Protein AF-A0A952HMM7-F1 (afdb_monomer)

Sequence (244 aa):
MEKKKTDVRITQLNKEILKELSNIKPKAYNRAKRIFPYIEDWMTGKDYPTYDELAELSKIFKIPFGYFFLKELPKYNPPIPISNAIEHEDLIDTIKLAEEIQDWAKDFLTELGWKKTDFDFSKVKISKSSNLQSLIDEIEKNGIFVLILKGIEEYAGFVLYDDMAPVITINSANTIEEKINTLIDAVEYVADKKSGIIDRKINSITNNEEIYISRRFLQLIDSAVSMGIITYVDAMRIVRFDDY

Radius of gyration: 20.71 Å; Cα contacts (8 Å, |Δi|>4): 326; chains: 1; bounding box: 59×35×48 Å

pLDDT: mean 86.34, std 12.95, range [35.03, 97.88]

Solvent-accessible surface area (backbone atoms only — not comparable to full-atom values): 13984 Å² total; per-residue (Å²): 133,84,78,80,81,66,91,56,60,46,78,73,57,32,32,65,44,56,50,51,45,42,68,64,37,48,69,40,37,56,53,46,39,73,77,37,78,61,52,65,36,32,51,72,64,79,46,53,46,30,61,70,54,45,50,49,47,19,58,59,65,69,46,65,64,72,56,43,60,38,95,64,80,85,85,82,78,69,92,43,95,59,88,63,64,72,80,40,58,63,44,54,55,48,49,52,51,52,47,55,52,29,52,51,48,39,53,52,41,44,75,75,67,56,54,52,84,80,47,68,55,69,69,72,78,79,75,96,58,97,46,58,67,63,44,51,54,55,45,35,73,73,53,38,39,48,34,27,38,81,53,49,89,66,40,40,28,37,32,48,52,49,66,66,34,25,35,41,39,33,22,16,37,47,37,71,68,53,47,43,52,46,51,56,57,45,50,50,34,44,35,70,69,34,48,42,77,39,72,42,79,90,73,72,81,43,95,57,69,58,72,43,74,28,66,64,55,52,51,50,50,54,48,36,41,74,71,64,76,42,50,71,68,52,48,51,58,77,66,53,65,85,83,112

Structure (mmCIF, N/CA/C/O backbone):
data_AF-A0A952HMM7-F1
#
_entry.id   AF-A0A952HMM7-F1
#
loop_
_atom_site.group_PDB
_atom_site.id
_atom_site.type_symbol
_atom_site.label_atom_id
_atom_site.label_alt_id
_atom_site.label_comp_id
_atom_site.label_asym_id
_atom_site.label_entity_id
_atom_site.label_seq_id
_atom_site.pdbx_PDB_ins_code
_atom_site.Cartn_x
_atom_site.Cartn_y
_atom_site.Cartn_z
_atom_site.occupancy
_atom_site.B_iso_or_equiv
_atom_site.auth_seq_id
_atom_site.auth_comp_id
_atom_site.auth_asym_id
_atom_site.auth_atom_id
_atom_site.pdbx_PDB_model_num
ATOM 1 N N . MET A 1 1 ? -30.539 22.296 -1.078 1.00 35.03 1 MET A N 1
ATOM 2 C CA . MET A 1 1 ? -31.417 21.152 -0.752 1.00 35.03 1 MET A CA 1
ATOM 3 C C . MET A 1 1 ? -30.800 20.435 0.435 1.00 35.03 1 MET A C 1
ATOM 5 O O . MET A 1 1 ? -29.798 19.756 0.261 1.00 35.03 1 MET A O 1
ATOM 9 N N . GLU A 1 2 ? -31.319 20.660 1.640 1.00 35.03 2 GLU A N 1
ATOM 10 C CA . GLU A 1 2 ? -30.905 19.906 2.829 1.00 35.03 2 GLU A CA 1
ATOM 11 C C . GLU A 1 2 ? -31.358 18.450 2.672 1.00 35.03 2 GLU A C 1
ATOM 13 O O . GLU A 1 2 ? -32.541 18.178 2.456 1.00 35.03 2 GLU A O 1
ATOM 18 N N . LYS A 1 3 ? -30.415 17.504 2.725 1.00 41.75 3 LYS A N 1
ATOM 19 C CA . LYS A 1 3 ? -30.745 16.078 2.788 1.00 41.75 3 LYS A CA 1
ATOM 20 C C . LYS A 1 3 ? -31.466 15.830 4.116 1.00 41.75 3 LYS A C 1
ATOM 22 O O . LYS A 1 3 ? -30.887 16.059 5.174 1.00 41.75 3 LYS A O 1
ATOM 27 N N . LYS A 1 4 ? -32.722 15.374 4.069 1.00 44.41 4 LYS A N 1
ATOM 28 C CA . LYS A 1 4 ? -33.433 14.862 5.251 1.00 44.41 4 LYS A CA 1
ATOM 29 C C . LYS A 1 4 ? -32.613 13.710 5.839 1.00 44.41 4 LYS A C 1
ATOM 31 O O . LYS A 1 4 ? -32.535 12.658 5.212 1.00 44.41 4 LYS A O 1
ATOM 36 N N . LYS A 1 5 ? -32.025 13.914 7.021 1.00 51.22 5 LYS A N 1
ATOM 37 C CA . LYS A 1 5 ? -31.439 12.846 7.842 1.00 51.22 5 LYS A CA 1
ATOM 38 C C . LYS A 1 5 ? -32.536 11.814 8.115 1.00 51.22 5 LYS A C 1
ATOM 40 O O . LYS A 1 5 ? -33.560 12.143 8.712 1.00 51.22 5 LYS A O 1
ATOM 45 N N . THR A 1 6 ? -32.376 10.601 7.605 1.00 54.31 6 THR A N 1
ATOM 46 C CA . THR A 1 6 ? -33.309 9.493 7.834 1.00 54.31 6 THR A CA 1
ATOM 47 C C . THR A 1 6 ? -33.162 8.974 9.262 1.00 54.31 6 THR A C 1
ATOM 49 O O . THR A 1 6 ? -32.096 8.495 9.626 1.00 54.31 6 THR A O 1
ATOM 52 N N . ASP A 1 7 ? -34.245 9.008 10.040 1.00 71.00 7 ASP A N 1
ATOM 53 C CA . ASP A 1 7 ? -34.327 8.507 11.428 1.00 71.00 7 ASP A CA 1
ATOM 54 C C . ASP A 1 7 ? -34.473 6.966 11.510 1.00 71.00 7 ASP A C 1
ATOM 56 O O . ASP A 1 7 ? -34.937 6.401 12.497 1.00 71.00 7 ASP A O 1
ATOM 60 N N . VAL A 1 8 ? -34.130 6.253 10.430 1.00 87.56 8 VAL A N 1
ATOM 61 C CA . VAL A 1 8 ? -34.234 4.790 10.364 1.00 87.56 8 VAL A CA 1
ATOM 62 C C . VAL A 1 8 ? -33.007 4.172 11.020 1.00 87.56 8 VAL A C 1
ATOM 64 O O . VAL A 1 8 ? -31.873 4.420 10.608 1.00 87.56 8 VAL A O 1
ATOM 67 N N . ARG A 1 9 ? -33.259 3.341 12.029 1.00 91.69 9 ARG A N 1
ATOM 68 C CA . ARG A 1 9 ? -32.252 2.674 12.854 1.00 91.69 9 ARG A CA 1
ATOM 69 C C . ARG A 1 9 ? -31.882 1.309 12.265 1.00 91.69 9 ARG A C 1
ATOM 71 O O . ARG A 1 9 ? -32.762 0.529 11.904 1.00 91.69 9 ARG A O 1
ATOM 78 N N . ILE A 1 10 ? -30.587 1.012 12.174 1.00 93.00 10 ILE A N 1
ATOM 79 C CA . ILE A 1 10 ? -30.051 -0.227 11.595 1.00 93.00 10 ILE A CA 1
ATOM 80 C C . ILE A 1 10 ? -29.980 -1.312 12.671 1.00 93.00 10 ILE A C 1
ATOM 82 O O . ILE A 1 10 ? -28.950 -1.539 13.306 1.00 93.00 10 ILE A O 1
ATOM 86 N N . THR A 1 11 ? -31.091 -2.016 12.871 1.00 93.25 11 THR A N 1
ATOM 87 C CA . THR A 1 11 ? -31.202 -3.071 13.892 1.00 93.25 11 THR A CA 1
ATOM 88 C C . THR A 1 11 ? -30.446 -4.354 13.538 1.00 93.25 11 THR A C 1
ATOM 90 O O . THR A 1 11 ? -30.244 -5.203 14.398 1.00 93.25 11 THR A O 1
ATOM 93 N N . GLN A 1 12 ? -30.040 -4.523 12.274 1.00 93.50 12 GLN A N 1
ATOM 94 C CA . GLN A 1 12 ? -29.270 -5.680 11.791 1.00 93.50 12 GLN A CA 1
ATOM 95 C C . GLN A 1 12 ? -27.766 -5.569 12.081 1.00 93.50 12 GLN A C 1
ATOM 97 O O . GLN A 1 12 ? -27.018 -6.472 11.712 1.00 93.50 12 GLN A O 1
ATOM 102 N N . LEU A 1 13 ? -27.314 -4.478 12.708 1.00 94.12 13 LEU A N 1
ATOM 103 C CA . LEU A 1 13 ? -25.922 -4.306 13.110 1.00 94.12 13 LEU A CA 1
ATOM 104 C C . LEU A 1 13 ? -25.447 -5.513 13.934 1.00 94.12 13 LEU A C 1
ATOM 106 O O . LEU A 1 13 ? -26.018 -5.829 14.982 1.00 94.12 13 LEU A O 1
ATOM 110 N N . ASN A 1 14 ? -24.353 -6.144 13.510 1.00 95.19 14 ASN A N 1
ATOM 111 C CA . ASN A 1 14 ? -23.677 -7.126 14.338 1.00 95.19 14 ASN A CA 1
ATOM 112 C C . ASN A 1 14 ? -22.849 -6.407 15.413 1.00 95.19 14 ASN A C 1
ATOM 114 O O . ASN A 1 14 ? -21.727 -5.954 15.188 1.00 95.19 14 ASN A O 1
ATOM 118 N N . LYS A 1 15 ? -23.406 -6.336 16.622 1.00 94.62 15 LYS A N 1
ATOM 119 C CA . LYS A 1 15 ? -22.743 -5.748 17.793 1.00 94.62 15 LYS A CA 1
ATOM 120 C C . LYS A 1 15 ? -21.417 -6.419 18.163 1.00 94.62 15 LYS A C 1
ATOM 122 O O . LYS A 1 15 ? -20.564 -5.757 18.747 1.00 94.62 15 LYS A O 1
ATOM 127 N N . GLU A 1 16 ? -21.225 -7.698 17.832 1.00 94.88 16 GLU A N 1
ATOM 128 C CA . GLU A 1 16 ? -19.961 -8.390 18.104 1.00 94.88 16 GLU A CA 1
ATOM 129 C C . GLU A 1 16 ? -18.837 -7.858 17.209 1.00 94.88 16 GLU A C 1
ATOM 131 O O . GLU A 1 16 ? -17.737 -7.655 17.709 1.00 94.88 16 GLU A O 1
ATOM 136 N N . ILE A 1 17 ? -19.131 -7.488 15.955 1.00 94.75 17 ILE A N 1
ATOM 137 C CA . ILE A 1 17 ? -18.166 -6.800 15.079 1.00 94.75 17 ILE A CA 1
ATOM 138 C C . ILE A 1 17 ? -17.751 -5.460 15.690 1.00 94.75 17 ILE A C 1
ATOM 140 O O . ILE A 1 17 ? -16.567 -5.144 15.748 1.00 94.75 17 ILE A O 1
ATOM 144 N N . LEU A 1 18 ? -18.706 -4.672 16.194 1.00 93.38 18 LEU A N 1
ATOM 145 C CA . LEU A 1 18 ? -18.393 -3.377 16.807 1.00 93.38 18 LEU A CA 1
ATOM 146 C C . LEU A 1 18 ? -17.535 -3.529 18.080 1.00 93.38 18 LEU A C 1
ATOM 148 O O . LEU A 1 18 ? -16.622 -2.736 18.308 1.00 93.38 18 LEU A O 1
ATOM 152 N N . LYS A 1 19 ? -17.781 -4.573 18.883 1.00 93.88 19 LYS A N 1
ATOM 153 C CA . LYS A 1 19 ? -16.927 -4.940 20.027 1.00 93.88 19 LYS A CA 1
ATOM 154 C C . LYS A 1 19 ? -15.537 -5.374 19.592 1.00 93.88 19 LYS A C 1
ATOM 156 O O . LYS A 1 19 ? -14.555 -4.910 20.163 1.00 93.88 19 LYS A O 1
ATOM 161 N N . GLU A 1 20 ? -15.445 -6.224 18.581 1.00 92.25 20 GLU A N 1
ATOM 162 C CA . GLU A 1 20 ? -14.173 -6.680 18.033 1.00 92.25 20 GLU A CA 1
ATOM 163 C C . GLU A 1 20 ? -13.333 -5.494 17.529 1.00 92.25 20 GLU A C 1
ATOM 165 O O . GLU A 1 20 ? -12.181 -5.340 17.933 1.00 92.25 20 GLU A O 1
ATOM 170 N N . LEU A 1 21 ? -13.941 -4.577 16.768 1.00 91.06 21 LEU A N 1
ATOM 171 C CA . LEU A 1 21 ? -13.300 -3.345 16.299 1.00 91.06 21 LEU A CA 1
ATOM 172 C C . LEU A 1 21 ? -12.832 -2.446 17.445 1.00 91.06 21 LEU A C 1
ATOM 174 O O . LEU A 1 21 ? -11.775 -1.830 17.332 1.00 91.06 21 LEU A O 1
ATOM 178 N N . SER A 1 22 ? -13.572 -2.383 18.556 1.00 91.12 22 SER A N 1
ATOM 179 C CA . SER A 1 22 ? -13.143 -1.606 19.726 1.00 91.12 22 SER A CA 1
ATOM 180 C C . SER A 1 22 ? -11.858 -2.145 20.366 1.00 91.12 22 SER A C 1
ATOM 182 O O . SER A 1 22 ? -11.063 -1.363 20.885 1.00 91.12 22 SER A O 1
ATOM 184 N N . ASN A 1 23 ? -11.629 -3.460 20.268 1.00 87.69 23 ASN A N 1
ATOM 185 C CA . ASN A 1 23 ? -10.424 -4.116 20.772 1.00 87.69 23 ASN A CA 1
ATOM 186 C C . ASN A 1 23 ? -9.256 -4.013 19.782 1.00 87.69 23 ASN A C 1
ATOM 188 O O . ASN A 1 23 ? -8.136 -3.733 20.197 1.00 87.69 23 ASN A O 1
ATOM 192 N N . ILE A 1 24 ? -9.509 -4.239 18.487 1.00 82.88 24 ILE A N 1
ATOM 193 C CA . ILE A 1 24 ? -8.462 -4.252 17.451 1.00 82.88 24 ILE A CA 1
ATOM 194 C C . ILE A 1 24 ? -8.006 -2.828 17.102 1.00 82.88 24 ILE A C 1
ATOM 196 O O . ILE A 1 24 ? -6.823 -2.609 16.864 1.00 82.88 24 ILE A O 1
ATOM 200 N N . LYS A 1 25 ? -8.924 -1.851 17.084 1.00 86.62 25 LYS A N 1
ATOM 201 C CA . LYS A 1 25 ? -8.661 -0.455 16.692 1.00 86.62 25 LYS A CA 1
ATOM 202 C C . LYS A 1 25 ? -9.045 0.527 17.814 1.00 86.62 25 LYS A C 1
ATOM 204 O O . LYS A 1 25 ? -9.968 1.336 17.653 1.00 86.62 25 LYS A O 1
ATOM 209 N N . PRO A 1 26 ? -8.348 0.515 18.969 1.00 87.00 26 PRO A N 1
ATOM 210 C CA . PRO A 1 26 ? -8.732 1.315 20.135 1.00 87.00 26 PRO A CA 1
ATOM 211 C C . PRO A 1 26 ? -8.636 2.828 19.885 1.00 87.00 26 PRO A C 1
ATOM 213 O O . PRO A 1 26 ? -9.453 3.597 20.395 1.00 87.00 26 PRO A O 1
ATOM 216 N N . LYS A 1 27 ? -7.677 3.286 19.064 1.00 85.38 27 LYS A N 1
ATOM 217 C CA . LYS A 1 27 ? -7.561 4.704 18.675 1.00 85.38 27 LYS A CA 1
ATOM 218 C C . LYS A 1 27 ? -8.778 5.157 17.858 1.00 85.38 27 LYS A C 1
ATOM 220 O O . LYS A 1 27 ? -9.384 6.180 18.190 1.00 85.38 27 LYS A O 1
ATOM 225 N N . ALA A 1 28 ? -9.170 4.377 16.846 1.00 88.25 28 ALA A N 1
ATOM 226 C CA . ALA A 1 28 ? -10.360 4.640 16.037 1.00 88.25 28 ALA A CA 1
ATOM 227 C C . ALA A 1 28 ? -11.637 4.614 16.888 1.00 88.25 28 ALA A C 1
ATOM 229 O O . ALA A 1 28 ? -12.458 5.526 16.793 1.00 88.25 28 ALA A O 1
ATOM 230 N N . TYR A 1 29 ? -11.765 3.644 17.798 1.00 93.38 29 TYR A N 1
ATOM 231 C CA . TYR A 1 29 ? -12.894 3.571 18.724 1.00 93.38 29 TYR A CA 1
ATOM 232 C C . TYR A 1 29 ? -12.987 4.799 19.638 1.00 93.38 29 TYR A C 1
ATOM 234 O O . TYR A 1 29 ? -14.058 5.386 19.775 1.00 93.38 29 TYR A O 1
ATOM 242 N N . ASN A 1 30 ? -11.869 5.259 20.207 1.00 92.50 30 ASN A N 1
ATOM 243 C CA . ASN A 1 30 ? -11.850 6.468 21.034 1.00 92.50 30 ASN A CA 1
ATOM 244 C C . ASN A 1 30 ? -12.271 7.720 20.246 1.00 92.50 30 ASN A C 1
ATOM 246 O O . ASN A 1 30 ? -12.976 8.587 20.773 1.00 92.50 30 ASN A O 1
ATOM 250 N N . ARG A 1 31 ? -11.882 7.815 18.967 1.00 92.38 31 ARG A N 1
ATOM 251 C CA . ARG A 1 31 ? -12.364 8.865 18.058 1.00 92.38 31 ARG A CA 1
ATOM 252 C C . ARG A 1 31 ? -13.864 8.724 17.792 1.00 92.38 31 ARG A C 1
ATOM 254 O O . ARG A 1 31 ? -14.579 9.717 17.903 1.00 92.38 31 ARG A O 1
ATOM 261 N N . ALA A 1 32 ? -14.341 7.516 17.493 1.00 94.88 32 ALA A N 1
ATOM 262 C CA . ALA A 1 32 ? -15.752 7.235 17.251 1.00 94.88 32 ALA A CA 1
ATOM 263 C C . ALA A 1 32 ? -16.615 7.589 18.465 1.00 94.88 32 ALA A C 1
ATOM 265 O O . ALA A 1 32 ? -17.610 8.283 18.310 1.00 94.88 32 ALA A O 1
ATOM 266 N N . LYS A 1 33 ? -16.192 7.224 19.680 1.00 95.62 33 LYS A N 1
ATOM 267 C CA . LYS A 1 33 ? -16.894 7.532 20.936 1.00 95.62 33 LYS A CA 1
ATOM 268 C C . LYS A 1 33 ? -17.051 9.032 21.190 1.00 95.62 33 LYS A C 1
ATOM 270 O O . LYS A 1 33 ? -18.066 9.467 21.722 1.00 95.62 33 LYS A O 1
ATOM 275 N N . ARG A 1 34 ? -16.064 9.843 20.795 1.00 95.25 34 ARG A N 1
ATOM 276 C CA . ARG A 1 34 ? -16.165 11.311 20.873 1.00 95.25 34 ARG A CA 1
ATOM 277 C C . ARG A 1 34 ? -17.208 11.886 19.914 1.00 95.25 34 ARG A C 1
ATOM 279 O O . ARG A 1 34 ? -17.796 12.914 20.228 1.00 95.25 34 ARG A O 1
ATOM 286 N N . ILE A 1 35 ? -17.384 11.268 18.747 1.00 94.56 35 ILE A N 1
ATOM 287 C CA . ILE A 1 35 ? -18.333 11.709 17.712 1.00 94.56 35 ILE A CA 1
ATOM 288 C C . ILE A 1 35 ? -19.739 11.159 18.004 1.00 94.56 35 ILE A C 1
ATOM 290 O O . ILE A 1 35 ? -20.724 11.877 17.852 1.00 94.56 35 ILE A O 1
ATOM 294 N N . PHE A 1 36 ? -19.817 9.916 18.480 1.00 95.25 36 PHE A N 1
ATOM 295 C CA . PHE A 1 36 ? -21.030 9.168 18.801 1.00 95.25 36 PHE A CA 1
ATOM 296 C C . PHE A 1 36 ? -20.996 8.716 20.270 1.00 95.25 36 PHE A C 1
ATOM 298 O O . PHE A 1 36 ? -20.601 7.583 20.562 1.00 95.25 36 PHE A O 1
ATOM 305 N N . PRO A 1 37 ? -21.413 9.569 21.224 1.00 92.75 37 PRO A N 1
ATOM 306 C CA . PRO A 1 37 ? -21.379 9.233 22.650 1.00 92.75 37 PRO A CA 1
ATOM 307 C C . PRO A 1 37 ? -22.195 7.983 23.025 1.00 92.75 37 PRO A C 1
ATOM 309 O O . PRO A 1 37 ? -21.879 7.320 24.007 1.00 92.75 37 PRO A O 1
ATOM 312 N N . TYR A 1 38 ? -23.207 7.639 22.223 1.00 92.06 38 TYR A N 1
ATOM 313 C CA . TYR A 1 38 ? -24.085 6.469 22.372 1.00 92.06 38 TYR A CA 1
ATOM 314 C C . TYR A 1 38 ? -23.545 5.181 21.721 1.00 92.06 38 TYR A C 1
ATOM 316 O O . TYR A 1 38 ? -24.246 4.173 21.678 1.00 92.06 38 TYR A O 1
ATOM 324 N N . ILE A 1 39 ? -22.297 5.159 21.235 1.00 93.88 39 ILE A N 1
ATOM 325 C CA . ILE A 1 39 ? -21.698 3.956 20.624 1.00 93.88 39 ILE A CA 1
ATOM 326 C C . ILE A 1 39 ? -21.725 2.731 21.559 1.00 93.88 39 ILE A C 1
ATOM 328 O O . ILE A 1 39 ? -21.873 1.602 21.098 1.00 93.88 39 ILE A O 1
ATOM 332 N N . GLU A 1 40 ? -21.656 2.941 22.877 1.00 94.50 40 GLU A N 1
ATOM 333 C CA . GLU A 1 40 ? -21.759 1.866 23.875 1.00 94.50 40 GLU A CA 1
ATOM 334 C C . GLU A 1 40 ? -23.164 1.238 23.919 1.00 94.50 40 GLU A C 1
ATOM 336 O O . GLU A 1 40 ? -23.313 0.023 24.095 1.00 94.50 40 GLU A O 1
ATOM 341 N N . ASP A 1 41 ? -24.209 2.037 23.696 1.00 95.44 41 ASP A N 1
ATOM 342 C CA . ASP A 1 41 ? -25.583 1.539 23.615 1.00 95.44 41 ASP A CA 1
ATOM 343 C C . ASP A 1 41 ? -25.779 0.673 22.364 1.00 95.44 41 ASP A C 1
ATOM 345 O O . ASP A 1 41 ? -26.469 -0.348 22.427 1.00 95.44 41 ASP A O 1
ATOM 349 N N . TRP A 1 42 ? -25.081 0.985 21.266 1.00 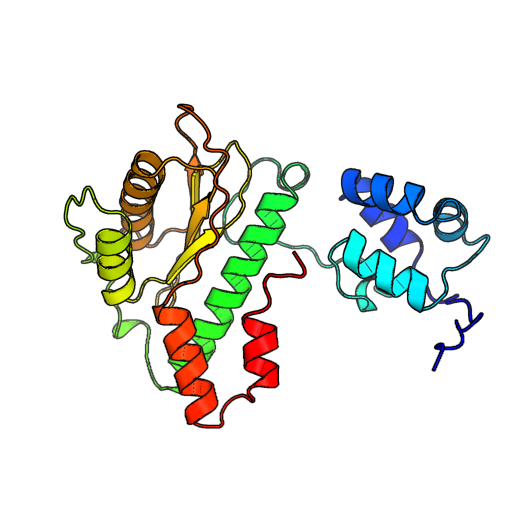95.38 42 TRP A N 1
ATOM 350 C CA . TRP A 1 42 ? -25.056 0.152 20.057 1.00 95.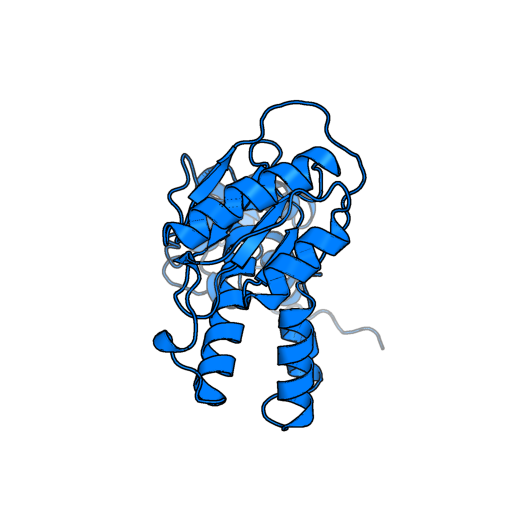38 42 TRP A CA 1
ATOM 351 C C . TRP A 1 42 ? -24.371 -1.197 20.291 1.00 95.38 42 TRP A C 1
ATOM 353 O O . TRP A 1 42 ? -24.860 -2.237 19.851 1.00 95.38 42 TRP A O 1
ATOM 363 N N . MET A 1 43 ? -23.271 -1.212 21.048 1.00 92.88 43 MET A N 1
ATOM 364 C CA . MET A 1 43 ? -22.544 -2.444 21.393 1.00 92.88 43 MET A CA 1
ATOM 365 C C . MET A 1 43 ? -23.346 -3.367 22.319 1.00 92.88 43 MET A C 1
ATOM 367 O O . MET A 1 43 ? -23.164 -4.588 22.307 1.00 92.88 43 MET A O 1
ATOM 371 N N . THR A 1 44 ? -24.230 -2.799 23.141 1.00 93.56 44 THR A N 1
ATOM 372 C CA . THR A 1 44 ? -25.110 -3.569 24.033 1.00 93.56 44 THR A CA 1
ATOM 373 C C . THR A 1 44 ? -26.442 -3.942 23.378 1.00 93.56 44 THR A C 1
ATOM 375 O O . THR A 1 44 ? -27.084 -4.897 23.820 1.00 93.56 44 THR A O 1
ATOM 378 N N . GLY A 1 45 ? -26.815 -3.269 22.283 1.00 92.12 45 GLY A N 1
ATOM 379 C CA . GLY A 1 45 ? -28.089 -3.439 21.578 1.00 92.12 45 GLY A CA 1
ATOM 380 C C . GLY A 1 45 ? -29.255 -2.682 22.222 1.00 92.12 45 GLY A C 1
ATOM 381 O O . GLY A 1 45 ? -30.409 -3.044 21.993 1.00 92.12 45 GLY A O 1
ATOM 382 N N . LYS A 1 46 ? -28.964 -1.674 23.057 1.00 93.25 46 LYS A N 1
ATOM 383 C CA . LYS A 1 46 ? -29.963 -0.779 23.669 1.00 93.25 46 LYS A CA 1
ATOM 384 C C . LYS A 1 46 ? -30.479 0.275 22.690 1.00 93.25 46 LYS A C 1
ATOM 386 O O . LYS A 1 46 ? -31.631 0.679 22.795 1.00 93.25 46 LYS A O 1
ATOM 391 N N . ASP A 1 47 ? -29.632 0.691 21.756 1.00 93.81 47 ASP A N 1
ATOM 392 C CA . ASP A 1 47 ? -29.963 1.561 20.628 1.00 93.81 47 ASP A CA 1
ATOM 393 C C . ASP A 1 47 ? -29.211 1.060 19.384 1.00 93.81 47 ASP A C 1
ATOM 395 O O . ASP A 1 47 ? -28.393 0.143 19.472 1.00 93.81 47 ASP A O 1
ATOM 399 N N . TYR A 1 48 ? -29.469 1.660 18.225 1.00 94.00 48 TYR A N 1
ATOM 400 C CA . TYR A 1 48 ? -28.820 1.318 16.964 1.00 94.00 48 TYR A CA 1
ATOM 401 C C . TYR A 1 48 ? -28.442 2.582 16.184 1.00 94.00 48 TYR A C 1
ATOM 403 O O . TYR A 1 48 ? -29.133 3.597 16.288 1.00 94.00 48 TYR A O 1
ATOM 411 N N . PRO A 1 49 ? -27.374 2.553 15.376 1.00 95.25 49 PRO A N 1
ATOM 412 C CA . PRO A 1 49 ? -27.020 3.687 14.537 1.00 95.25 49 PRO A CA 1
ATOM 413 C C . PRO A 1 49 ? -28.023 3.859 13.395 1.00 95.25 49 PRO A C 1
ATOM 415 O O . PRO A 1 49 ? -28.649 2.905 12.926 1.00 95.25 49 PRO A O 1
ATOM 418 N N . THR A 1 50 ? -28.144 5.083 12.904 1.00 95.19 50 THR A N 1
ATOM 419 C CA . THR A 1 50 ? -28.710 5.378 11.585 1.00 95.19 50 THR A CA 1
ATOM 420 C C . THR A 1 50 ? -27.727 4.996 10.475 1.00 95.19 50 THR A C 1
ATOM 422 O O . THR A 1 50 ? -26.550 4.728 10.722 1.00 95.19 50 THR A O 1
ATOM 425 N N . TYR A 1 51 ? -28.193 4.997 9.224 1.00 93.88 51 TYR A N 1
ATOM 426 C CA . TYR A 1 51 ? -27.323 4.754 8.069 1.00 93.88 51 TYR A CA 1
ATOM 427 C C . TYR A 1 51 ? -26.153 5.737 7.991 1.00 93.88 51 TYR A C 1
ATOM 429 O O . TYR A 1 51 ? -25.017 5.306 7.825 1.00 93.88 51 TYR A O 1
ATOM 437 N N . ASP A 1 52 ? -26.416 7.036 8.152 1.00 92.50 52 ASP A N 1
ATOM 438 C CA . ASP A 1 52 ? -25.378 8.067 8.056 1.00 92.50 52 ASP A CA 1
ATOM 439 C C . ASP A 1 52 ? -24.332 7.919 9.171 1.00 92.50 52 ASP A C 1
ATOM 441 O O . ASP A 1 52 ? -23.140 8.093 8.934 1.00 92.50 52 ASP A O 1
ATOM 445 N N . GLU A 1 53 ? -24.762 7.551 10.379 1.00 95.19 53 GLU A N 1
ATOM 446 C CA . GLU A 1 53 ? -23.859 7.302 11.507 1.00 95.19 53 GLU A CA 1
ATOM 447 C C . GLU A 1 53 ? -23.016 6.047 11.296 1.00 95.19 53 GLU A C 1
ATOM 449 O O . GLU A 1 53 ? -21.814 6.067 11.551 1.00 95.19 53 GLU A O 1
ATOM 454 N N . LEU A 1 54 ? -23.621 4.967 10.794 1.00 94.56 54 LEU A N 1
ATOM 455 C CA . LEU A 1 54 ? -22.899 3.732 10.505 1.00 94.56 54 LEU A CA 1
ATOM 456 C C . LEU A 1 54 ? -21.944 3.892 9.305 1.00 94.56 54 LEU A C 1
ATOM 458 O O . LEU A 1 54 ? -20.857 3.319 9.303 1.00 94.56 54 LEU A O 1
ATOM 462 N N . ALA A 1 55 ? -22.305 4.709 8.312 1.00 91.81 55 ALA A N 1
ATOM 463 C CA . ALA A 1 55 ? -21.431 5.082 7.198 1.00 91.81 55 ALA A CA 1
ATOM 464 C C . ALA A 1 55 ? -20.261 5.967 7.649 1.00 91.81 55 ALA A C 1
ATOM 466 O O . ALA A 1 55 ? -19.149 5.840 7.147 1.00 91.81 55 ALA A O 1
ATOM 467 N N . GLU A 1 56 ? -20.473 6.851 8.618 1.00 93.25 56 GLU A N 1
ATOM 468 C CA . GLU A 1 56 ? -19.380 7.636 9.185 1.00 93.25 56 GLU A CA 1
ATOM 469 C C . GLU A 1 56 ? -18.480 6.777 10.088 1.00 93.25 56 GLU A C 1
ATOM 471 O O . GLU A 1 56 ? -17.256 6.886 10.031 1.00 93.25 56 GLU A O 1
ATOM 476 N N . LEU A 1 57 ? -19.059 5.840 10.848 1.00 94.56 57 LEU A N 1
ATOM 477 C CA . LEU A 1 57 ? -18.312 4.805 11.565 1.00 94.56 57 LEU A CA 1
ATOM 478 C C . LEU A 1 57 ? -17.423 3.982 10.628 1.00 94.56 57 LEU A C 1
ATOM 480 O O . LEU A 1 57 ? -16.279 3.705 10.985 1.00 94.56 57 LEU A O 1
ATOM 484 N N . SER A 1 58 ? -17.918 3.601 9.445 1.00 92.25 58 SER A N 1
ATOM 485 C CA . SER A 1 58 ? -17.141 2.801 8.492 1.00 92.25 58 SER A CA 1
ATOM 486 C C . SER A 1 58 ? -15.882 3.536 8.031 1.00 92.25 58 SER A C 1
ATOM 488 O O . SER A 1 58 ? -14.822 2.924 7.942 1.00 92.25 58 SER A O 1
ATOM 490 N N . LYS A 1 59 ? -15.964 4.860 7.837 1.00 89.19 59 LYS A N 1
ATOM 491 C CA . LYS A 1 59 ? -14.795 5.706 7.552 1.00 89.19 59 LYS A CA 1
ATOM 492 C C . LYS A 1 59 ? -13.853 5.810 8.747 1.00 89.19 59 LYS A C 1
ATOM 494 O O . LYS A 1 59 ? -12.650 5.672 8.585 1.00 89.19 59 LYS A O 1
ATOM 499 N N . ILE A 1 60 ? -14.383 6.019 9.956 1.00 90.44 60 ILE A N 1
ATOM 500 C CA . ILE A 1 60 ? -13.556 6.138 11.170 1.00 90.44 60 ILE A CA 1
ATOM 501 C C . ILE A 1 60 ? -12.755 4.856 11.423 1.00 90.44 60 ILE A C 1
ATOM 503 O O . ILE A 1 60 ? -11.578 4.935 11.763 1.00 90.44 60 ILE A O 1
ATOM 507 N N . PHE A 1 61 ? -13.385 3.691 11.258 1.00 88.75 61 PHE A N 1
ATOM 508 C CA . PHE A 1 61 ? -12.731 2.390 11.402 1.00 88.75 61 PHE A CA 1
ATOM 509 C C . PHE A 1 61 ? -11.960 1.947 10.153 1.00 88.75 61 PHE A C 1
ATOM 511 O O . PHE A 1 61 ? -11.249 0.941 10.221 1.00 88.75 61 PHE A O 1
ATOM 518 N N . LYS A 1 62 ? -12.086 2.678 9.037 1.00 85.12 62 LYS A N 1
ATOM 519 C CA . LYS A 1 62 ? -11.526 2.342 7.721 1.00 85.12 62 LYS A CA 1
ATOM 520 C C . LYS A 1 62 ? -11.845 0.904 7.301 1.00 85.12 62 LYS A C 1
ATOM 522 O O . LYS A 1 62 ? -10.961 0.100 7.009 1.00 85.12 62 LYS A O 1
ATOM 527 N N . ILE A 1 63 ? -13.128 0.553 7.338 1.00 85.44 63 ILE A N 1
ATOM 528 C CA . ILE A 1 63 ? -13.634 -0.739 6.862 1.00 85.44 63 ILE A CA 1
ATOM 529 C C . ILE A 1 63 ? -14.830 -0.529 5.930 1.00 85.44 63 ILE A C 1
ATOM 531 O O . ILE A 1 63 ? -15.557 0.457 6.081 1.00 85.44 63 ILE A O 1
ATOM 535 N N . PRO A 1 64 ? -15.105 -1.462 5.002 1.00 86.25 64 PRO A N 1
ATOM 536 C CA . PRO A 1 64 ? -16.319 -1.406 4.203 1.00 86.25 64 PRO A CA 1
ATOM 537 C C . PRO A 1 64 ? -17.567 -1.413 5.088 1.00 86.25 64 PRO A C 1
ATOM 539 O O . PRO A 1 64 ? -17.669 -2.200 6.027 1.00 86.25 64 PRO A O 1
ATOM 542 N N . PHE A 1 65 ? -18.562 -0.593 4.745 1.00 90.50 65 PHE A N 1
ATOM 543 C CA . PHE A 1 65 ? -19.839 -0.521 5.469 1.00 90.50 65 PHE A CA 1
ATOM 544 C C . PHE A 1 65 ? -20.477 -1.903 5.697 1.00 90.50 65 PHE A C 1
ATOM 546 O O . PHE A 1 65 ? -20.989 -2.194 6.776 1.00 90.50 65 PHE A O 1
ATOM 553 N N . GLY A 1 66 ? -20.395 -2.785 4.695 1.00 91.31 66 GLY A N 1
ATOM 554 C CA . GLY A 1 66 ? -20.932 -4.145 4.765 1.00 91.31 66 GLY A CA 1
ATOM 555 C C . GLY A 1 66 ? -20.337 -5.009 5.886 1.00 91.31 66 GLY A C 1
ATOM 556 O O . GLY A 1 66 ? -20.977 -5.969 6.311 1.00 91.31 66 GLY A O 1
ATOM 557 N N . TYR A 1 67 ? -19.152 -4.671 6.407 1.00 93.19 67 TYR A N 1
ATOM 558 C CA . TYR A 1 67 ? -18.468 -5.483 7.419 1.00 93.19 67 TYR A CA 1
ATOM 559 C C . TYR A 1 67 ? -19.206 -5.493 8.757 1.00 93.19 67 TYR A C 1
ATOM 561 O O . TYR A 1 67 ? -19.165 -6.494 9.466 1.00 93.19 67 TYR A O 1
ATOM 569 N N . PHE A 1 68 ? -19.970 -4.442 9.063 1.00 95.44 68 PHE A N 1
ATOM 570 C CA . PHE A 1 68 ? -20.806 -4.369 10.264 1.00 95.44 68 PHE A CA 1
ATOM 571 C C . PHE A 1 68 ? -21.930 -5.414 10.318 1.00 95.44 68 PHE A C 1
ATOM 573 O O . PHE A 1 68 ? -22.551 -5.586 11.365 1.00 95.44 68 PHE A O 1
ATOM 580 N N . PHE A 1 69 ? -22.194 -6.117 9.216 1.00 95.69 69 PHE A N 1
ATOM 581 C CA . PHE A 1 69 ? -23.230 -7.148 9.116 1.00 95.69 69 PHE A CA 1
ATOM 582 C C . PHE A 1 69 ? -22.652 -8.561 8.985 1.00 95.69 69 PHE A C 1
ATOM 584 O O . PHE A 1 69 ? -23.409 -9.531 8.939 1.00 95.69 69 PHE A O 1
ATOM 591 N N . LEU A 1 70 ? -21.324 -8.695 8.906 1.00 93.31 70 LEU A N 1
ATOM 592 C CA . LEU A 1 70 ? -20.670 -9.995 8.806 1.00 93.31 70 LEU A CA 1
ATOM 593 C C . LEU A 1 70 ? -20.769 -10.756 10.121 1.00 93.31 70 LEU A C 1
ATOM 595 O O . LEU A 1 70 ? -20.903 -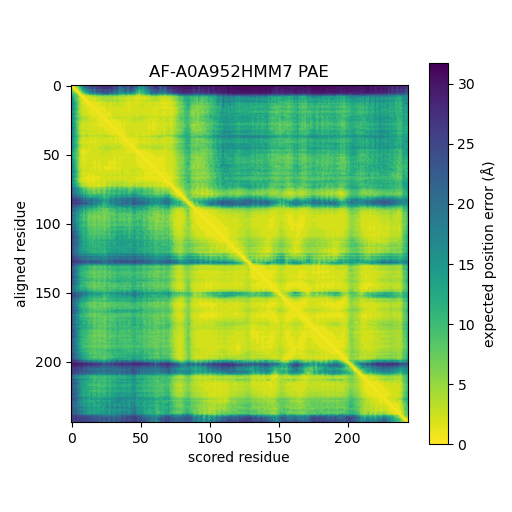10.165 11.188 1.00 93.31 70 LEU A O 1
ATOM 599 N N . LYS A 1 71 ? -20.670 -12.084 10.042 1.00 93.19 71 LYS A N 1
ATOM 600 C CA . LYS A 1 71 ? -20.617 -12.948 11.226 1.00 93.19 71 LYS A CA 1
ATOM 601 C C . LYS A 1 71 ? -19.333 -12.723 12.036 1.00 93.19 71 LYS A C 1
ATOM 603 O O . LYS A 1 71 ? -19.392 -12.717 13.259 1.00 93.19 71 LYS A O 1
ATOM 608 N N . GLU A 1 72 ? -18.216 -12.548 11.341 1.00 91.19 72 GLU A N 1
ATOM 609 C CA . GLU A 1 72 ? -16.878 -12.286 11.877 1.00 91.19 72 GLU A CA 1
ATOM 610 C C . GLU A 1 72 ? -16.113 -11.394 10.888 1.00 91.19 72 GLU A C 1
ATOM 612 O O . GLU A 1 72 ? -16.420 -11.403 9.689 1.00 91.19 72 GLU A O 1
ATOM 617 N N . LEU A 1 73 ? -15.147 -10.608 11.373 1.00 87.12 73 LEU A N 1
ATOM 618 C CA . LEU A 1 73 ? -14.285 -9.821 10.492 1.00 87.12 73 LEU A CA 1
ATOM 619 C C . LEU A 1 73 ? -13.372 -10.747 9.669 1.00 87.12 73 LEU A C 1
ATOM 621 O O . LEU A 1 73 ? -12.886 -11.759 10.184 1.00 87.12 73 LEU A O 1
ATOM 625 N N . PRO A 1 74 ? -13.092 -10.415 8.397 1.00 84.31 74 PRO A N 1
ATOM 626 C CA . PRO A 1 74 ? -12.135 -11.179 7.614 1.00 84.31 74 PRO A CA 1
ATOM 627 C C . PRO A 1 74 ? -10.742 -11.065 8.236 1.00 84.31 74 PRO A C 1
ATOM 629 O O . PRO A 1 74 ? -10.272 -9.975 8.570 1.00 84.31 74 PRO A O 1
ATOM 632 N N . LYS A 1 75 ? -10.063 -12.206 8.366 1.00 78.75 75 LYS A N 1
ATOM 633 C CA . LYS A 1 75 ? -8.682 -12.257 8.847 1.00 78.75 75 LYS A CA 1
ATOM 634 C C . LYS A 1 75 ? -7.751 -11.807 7.730 1.00 78.75 75 LYS A C 1
ATOM 636 O O . LYS A 1 75 ? -7.672 -12.459 6.693 1.00 78.75 75 LYS A O 1
ATOM 641 N N . TYR A 1 76 ? -7.050 -10.704 7.954 1.00 79.69 76 TYR A N 1
ATOM 642 C CA . TYR A 1 76 ? -6.007 -10.229 7.054 1.00 79.69 76 TYR A CA 1
ATOM 643 C C . TYR A 1 76 ? -4.672 -10.878 7.424 1.00 79.69 76 TYR A C 1
ATOM 645 O O . TYR A 1 76 ? -4.261 -10.827 8.584 1.00 79.69 76 TYR A O 1
ATOM 653 N N . ASN A 1 77 ? -4.019 -11.500 6.444 1.00 80.12 77 ASN A N 1
ATOM 654 C CA . ASN A 1 77 ? -2.695 -12.081 6.601 1.00 80.12 77 ASN A CA 1
ATOM 655 C C . ASN A 1 77 ? -1.722 -11.316 5.696 1.00 80.12 77 ASN A C 1
ATOM 657 O O . ASN A 1 77 ? -1.734 -11.570 4.492 1.00 80.12 77 ASN A O 1
ATOM 661 N N . PRO A 1 78 ? -0.932 -10.377 6.243 1.00 81.62 78 PRO A N 1
ATOM 662 C CA . PRO A 1 78 ? -0.103 -9.510 5.427 1.00 81.62 78 PRO A CA 1
ATOM 663 C C . PRO A 1 78 ? 0.934 -10.314 4.626 1.00 81.62 78 PRO A C 1
ATOM 665 O O . PRO A 1 78 ? 1.451 -11.324 5.117 1.00 81.62 78 PRO A O 1
ATOM 668 N N . PRO A 1 79 ? 1.291 -9.847 3.419 1.00 85.00 79 PRO A N 1
ATOM 669 C CA . PRO A 1 79 ? 2.279 -10.490 2.549 1.00 85.00 79 PRO A CA 1
ATOM 670 C C . PRO A 1 79 ? 3.710 -10.362 3.090 1.00 85.00 79 PRO A C 1
ATOM 672 O O . PRO A 1 79 ? 4.630 -11.012 2.593 1.00 85.00 79 PRO A O 1
ATOM 675 N N . ILE A 1 80 ? 3.903 -9.533 4.119 1.00 85.75 80 ILE A N 1
ATOM 676 C CA . ILE A 1 80 ? 5.164 -9.331 4.824 1.00 85.75 80 ILE A CA 1
ATOM 677 C C . ILE A 1 80 ? 4.962 -9.720 6.293 1.00 85.75 80 ILE A C 1
ATOM 679 O O . ILE A 1 80 ? 3.952 -9.329 6.885 1.00 85.75 80 ILE A O 1
ATOM 683 N N . PRO A 1 81 ? 5.898 -10.457 6.918 1.00 77.06 81 PRO A N 1
ATOM 684 C CA . PRO A 1 81 ? 5.842 -10.706 8.351 1.00 77.06 81 PRO A CA 1
ATOM 685 C C . PRO A 1 81 ? 6.002 -9.392 9.128 1.00 77.06 81 PRO A C 1
ATOM 687 O O . PRO A 1 81 ? 7.034 -8.731 9.037 1.00 77.06 81 PRO A O 1
ATOM 690 N N . ILE A 1 82 ? 4.985 -9.034 9.913 1.00 72.38 82 ILE A N 1
ATOM 691 C CA . ILE A 1 82 ? 4.990 -7.858 10.792 1.00 72.38 82 ILE A CA 1
ATOM 692 C C . ILE A 1 82 ? 4.988 -8.356 12.234 1.00 72.38 82 ILE A C 1
ATOM 694 O O . ILE A 1 82 ? 4.039 -9.014 12.675 1.00 72.38 82 ILE A O 1
ATOM 698 N N . SER A 1 83 ? 6.042 -8.034 12.979 1.00 62.78 83 SER A N 1
ATOM 699 C CA . SER A 1 83 ? 6.045 -8.199 14.432 1.00 62.78 83 SER A CA 1
ATOM 700 C C . SER A 1 83 ? 4.976 -7.269 15.016 1.00 62.78 83 SER A C 1
ATOM 702 O O . SER A 1 83 ? 4.990 -6.079 14.738 1.00 62.78 83 SER A O 1
ATOM 704 N N . ASN A 1 84 ? 4.022 -7.805 15.783 1.00 60.22 84 ASN A N 1
ATOM 705 C CA . ASN A 1 84 ? 2.929 -7.045 16.412 1.00 60.22 84 ASN A CA 1
ATOM 706 C C . ASN A 1 84 ? 2.005 -6.269 15.442 1.00 60.22 84 ASN A C 1
ATOM 708 O O . ASN A 1 84 ? 1.711 -5.096 15.654 1.00 60.22 84 ASN A O 1
ATOM 712 N N . ALA A 1 85 ? 1.439 -6.936 14.428 1.00 54.47 85 ALA A N 1
ATOM 713 C CA . ALA A 1 85 ? 0.482 -6.340 13.473 1.00 54.47 85 ALA A CA 1
ATOM 714 C C . ALA A 1 85 ? -0.713 -5.569 14.097 1.00 54.47 85 ALA A C 1
ATOM 716 O O . ALA A 1 85 ? -1.314 -4.732 13.429 1.00 54.47 85 ALA A O 1
ATOM 717 N N . ILE A 1 86 ? -1.061 -5.835 15.364 1.00 50.66 86 ILE A N 1
ATOM 718 C CA . ILE A 1 86 ? -2.129 -5.140 16.107 1.00 50.66 86 ILE A CA 1
ATOM 719 C C . ILE A 1 86 ? -1.712 -3.709 16.511 1.00 50.66 86 ILE A C 1
ATOM 721 O O . ILE A 1 86 ? -2.564 -2.833 16.622 1.00 50.66 86 ILE A O 1
ATOM 725 N N . GLU A 1 87 ? -0.419 -3.443 16.718 1.00 60.94 87 GLU A N 1
ATOM 726 C CA . GLU A 1 87 ? 0.074 -2.148 17.220 1.00 60.94 87 GLU A CA 1
ATOM 727 C C . GLU A 1 87 ? 0.275 -1.105 16.105 1.00 60.94 87 GLU A C 1
ATOM 729 O O . GLU A 1 87 ? 0.272 0.100 16.374 1.00 60.94 87 GLU A O 1
ATOM 734 N N . HIS A 1 88 ? 0.365 -1.544 14.846 1.00 69.12 88 HIS A N 1
ATOM 735 C CA . HIS A 1 88 ? 0.751 -0.707 13.707 1.00 69.12 88 HIS A CA 1
ATOM 736 C C . HIS A 1 88 ? -0.369 -0.574 12.659 1.00 69.12 88 HIS A C 1
ATOM 738 O O . HIS A 1 88 ? -0.179 -0.886 11.486 1.00 69.12 88 HIS A O 1
ATOM 744 N N . GLU A 1 89 ? -1.544 -0.090 13.079 1.00 72.25 89 GLU A N 1
ATOM 745 C CA . GLU A 1 89 ? -2.715 0.127 12.204 1.00 72.25 89 GLU A CA 1
ATOM 746 C C . GLU A 1 89 ? -2.371 0.932 10.934 1.00 72.25 89 GLU A C 1
ATOM 748 O O . GLU A 1 89 ? -2.710 0.508 9.831 1.00 72.25 89 GLU A O 1
ATOM 753 N N . ASP A 1 90 ? -1.618 2.028 11.075 1.00 76.94 90 ASP A N 1
ATOM 754 C CA . ASP A 1 90 ? -1.223 2.886 9.947 1.00 76.94 90 ASP A CA 1
ATOM 755 C C . ASP A 1 90 ? -0.313 2.151 8.939 1.00 76.94 90 ASP A C 1
ATOM 757 O O . ASP A 1 90 ? -0.403 2.367 7.729 1.00 76.94 90 ASP A O 1
ATOM 761 N N . LEU A 1 91 ? 0.538 1.231 9.415 1.00 82.06 91 LEU A N 1
ATOM 762 C CA . LEU A 1 91 ? 1.356 0.392 8.537 1.00 82.06 91 LEU A CA 1
ATOM 763 C C . LEU A 1 91 ? 0.488 -0.603 7.768 1.00 82.06 91 LEU A C 1
ATOM 765 O O . LEU A 1 91 ? 0.694 -0.791 6.574 1.00 82.06 91 LEU A O 1
ATOM 769 N N . ILE A 1 92 ?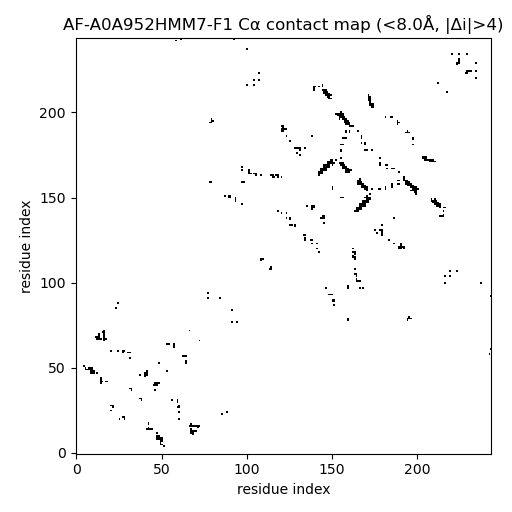 -0.474 -1.240 8.441 1.00 82.19 92 ILE A N 1
ATOM 770 C CA . ILE A 1 92 ? -1.374 -2.213 7.813 1.00 82.19 92 ILE A CA 1
ATOM 771 C C . ILE A 1 92 ? -2.188 -1.560 6.698 1.00 82.19 92 ILE A C 1
ATOM 773 O O . ILE A 1 92 ? -2.306 -2.144 5.623 1.00 82.19 92 ILE A O 1
ATOM 777 N N . ASP A 1 93 ? -2.719 -0.361 6.936 1.00 81.06 93 ASP A N 1
ATOM 778 C CA . ASP A 1 93 ? -3.449 0.390 5.914 1.00 81.06 93 ASP A CA 1
ATOM 779 C C . ASP A 1 93 ? -2.541 0.718 4.716 1.00 81.06 93 ASP A C 1
ATOM 781 O O . ASP A 1 93 ? -2.932 0.514 3.569 1.00 81.06 93 ASP A O 1
ATOM 785 N N . THR A 1 94 ? -1.295 1.130 4.974 1.00 87.25 94 THR A N 1
ATOM 786 C CA . THR A 1 94 ? -0.309 1.415 3.917 1.00 87.25 94 THR A CA 1
ATOM 787 C C . THR A 1 94 ? 0.058 0.164 3.112 1.00 87.25 94 THR A C 1
ATOM 789 O O . THR A 1 94 ? 0.209 0.235 1.894 1.00 87.25 94 THR A O 1
ATOM 792 N N . ILE A 1 95 ? 0.193 -0.995 3.765 1.00 89.38 95 ILE A N 1
ATOM 793 C CA . ILE A 1 95 ? 0.474 -2.265 3.079 1.00 89.38 95 ILE A CA 1
ATOM 794 C C . ILE A 1 95 ? -0.705 -2.661 2.196 1.00 89.38 95 ILE A C 1
ATOM 796 O O . ILE A 1 95 ? -0.483 -2.962 1.029 1.00 89.38 95 ILE A O 1
ATOM 800 N N . LYS A 1 96 ? -1.939 -2.602 2.710 1.00 86.94 96 LYS A N 1
ATOM 801 C CA . LYS A 1 96 ? -3.141 -2.917 1.921 1.00 86.94 96 LYS A CA 1
ATOM 802 C C . LYS A 1 96 ? -3.254 -2.041 0.686 1.00 86.94 96 LYS A C 1
ATOM 804 O O . LYS A 1 96 ? -3.585 -2.519 -0.388 1.00 86.94 96 LYS A O 1
ATOM 809 N N . LEU A 1 97 ? -2.929 -0.765 0.835 1.00 86.69 97 LEU A N 1
ATOM 810 C CA . LEU A 1 97 ? -2.919 0.163 -0.278 1.00 86.69 97 LEU A CA 1
ATOM 811 C C . LEU A 1 97 ? -1.894 -0.224 -1.354 1.00 86.69 97 LEU A C 1
ATOM 813 O O . LEU A 1 97 ? -2.186 -0.193 -2.548 1.00 86.69 97 LEU A O 1
ATOM 817 N N . ALA A 1 98 ? -0.688 -0.606 -0.935 1.00 92.00 98 ALA A N 1
ATOM 818 C CA . ALA A 1 98 ? 0.338 -1.097 -1.846 1.00 92.00 98 ALA A CA 1
ATOM 819 C C . ALA A 1 98 ? -0.062 -2.434 -2.504 1.00 92.00 98 ALA A C 1
ATOM 821 O O . ALA A 1 98 ? 0.246 -2.631 -3.679 1.00 92.00 98 ALA A O 1
ATOM 822 N N . GLU A 1 99 ? -0.769 -3.318 -1.789 1.00 92.38 99 GLU A N 1
ATOM 823 C CA . GLU A 1 99 ? -1.358 -4.544 -2.348 1.00 92.38 99 GLU A CA 1
ATOM 824 C C . GLU A 1 99 ? -2.421 -4.229 -3.406 1.00 92.38 99 GLU A C 1
ATOM 826 O O . GLU A 1 99 ? -2.363 -4.783 -4.496 1.00 92.38 99 GLU A O 1
ATOM 831 N N . GLU A 1 100 ? -3.339 -3.294 -3.142 1.00 90.06 100 GLU A N 1
ATOM 832 C CA . GLU A 1 100 ? -4.373 -2.884 -4.105 1.00 90.06 100 GLU A CA 1
ATOM 833 C C . GLU A 1 100 ? -3.757 -2.348 -5.409 1.00 90.06 100 GLU A C 1
ATOM 835 O O . G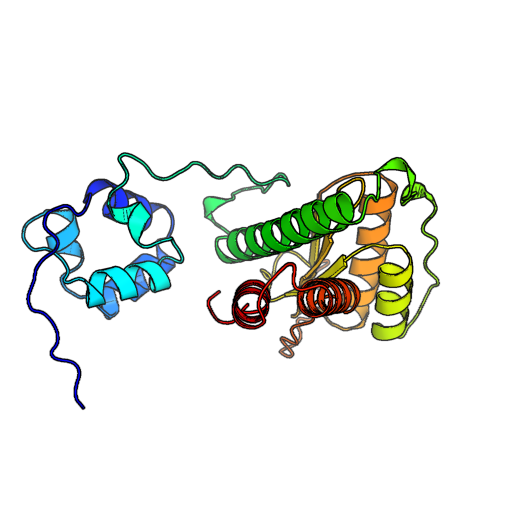LU A 1 100 ? -4.196 -2.702 -6.506 1.00 90.06 100 GLU A O 1
ATOM 840 N N . ILE A 1 101 ? -2.699 -1.536 -5.304 1.00 91.56 101 ILE A N 1
ATOM 841 C CA . ILE A 1 101 ? -1.928 -1.048 -6.458 1.00 91.56 101 ILE A CA 1
ATOM 842 C C . ILE A 1 101 ? -1.247 -2.206 -7.194 1.00 91.56 101 ILE A C 1
ATOM 844 O O . ILE A 1 101 ? -1.293 -2.256 -8.426 1.00 91.56 101 ILE A O 1
ATOM 848 N N . GLN A 1 102 ? -0.595 -3.113 -6.459 1.00 95.19 102 GLN A N 1
ATOM 849 C CA . GLN A 1 102 ? 0.106 -4.266 -7.024 1.00 95.19 102 GLN A CA 1
ATOM 850 C C . GLN A 1 102 ? -0.851 -5.175 -7.796 1.00 95.19 102 GLN A C 1
ATOM 852 O O . GLN A 1 102 ? -0.568 -5.514 -8.947 1.00 95.19 102 GLN A O 1
ATOM 857 N N . ASP A 1 103 ? -1.977 -5.535 -7.183 1.00 93.75 103 ASP A N 1
ATOM 858 C CA . ASP A 1 103 ? -2.986 -6.412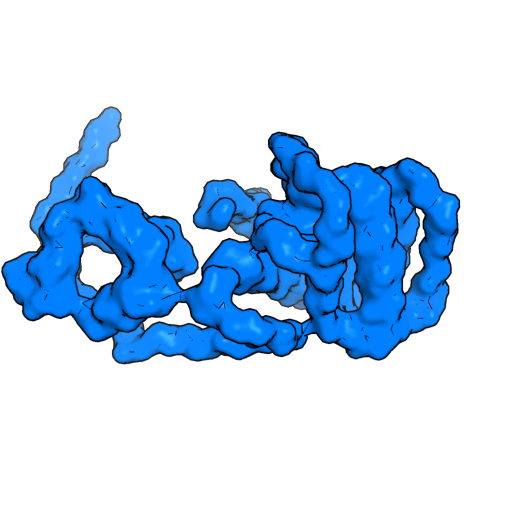 -7.768 1.00 93.75 103 ASP A CA 1
ATOM 859 C C . ASP A 1 103 ? -3.594 -5.778 -9.016 1.00 93.75 103 ASP A C 1
ATOM 861 O O . ASP A 1 103 ? -3.605 -6.405 -10.077 1.00 93.75 103 ASP A O 1
ATOM 865 N N . TRP A 1 104 ? -3.986 -4.500 -8.945 1.00 93.56 104 TRP A N 1
ATOM 866 C CA . TRP A 1 104 ? -4.516 -3.798 -10.113 1.00 93.56 104 TRP A CA 1
ATOM 867 C C . TRP A 1 104 ? -3.503 -3.750 -11.263 1.00 93.56 104 TRP A C 1
ATOM 869 O O . TRP A 1 104 ? -3.837 -4.048 -12.412 1.00 93.56 104 TRP A O 1
ATOM 879 N N . ALA A 1 105 ? -2.245 -3.401 -10.969 1.00 94.12 105 ALA A N 1
ATOM 880 C CA . ALA A 1 105 ? -1.204 -3.311 -11.987 1.00 94.12 105 ALA A CA 1
ATOM 881 C C . ALA A 1 105 ? -0.912 -4.677 -12.617 1.00 94.12 105 ALA A C 1
ATOM 883 O O . ALA A 1 105 ? -0.734 -4.772 -13.831 1.00 94.12 105 ALA A O 1
ATOM 884 N N . LYS A 1 106 ? -0.877 -5.738 -11.810 1.00 94.88 106 LYS A N 1
ATOM 885 C CA . LYS A 1 106 ? -0.661 -7.112 -12.261 1.00 94.88 106 LYS A CA 1
ATOM 886 C C . LYS A 1 106 ? -1.787 -7.599 -13.165 1.00 94.88 106 LYS A C 1
ATOM 888 O O . LYS A 1 106 ? -1.498 -8.160 -14.227 1.00 94.88 106 LYS A O 1
ATOM 893 N N . ASP A 1 107 ? -3.037 -7.375 -12.772 1.00 92.44 107 ASP A N 1
ATOM 894 C CA . ASP A 1 107 ? -4.204 -7.754 -13.566 1.00 92.44 107 ASP A CA 1
ATOM 895 C C . ASP A 1 107 ? -4.178 -7.027 -14.911 1.00 92.44 107 ASP A C 1
ATOM 897 O O . ASP A 1 107 ? -4.221 -7.665 -15.965 1.00 92.44 107 ASP A O 1
ATOM 901 N N . PHE A 1 108 ? -3.956 -5.713 -14.892 1.00 93.56 108 PHE A N 1
ATOM 902 C CA . PHE A 1 108 ? -3.902 -4.915 -16.112 1.00 93.56 108 PHE A CA 1
ATOM 903 C C . PHE A 1 108 ? -2.729 -5.293 -17.033 1.00 93.56 108 PHE A C 1
ATOM 905 O O . PHE A 1 108 ? -2.895 -5.435 -18.245 1.00 93.56 108 PHE A O 1
ATOM 912 N N . LEU A 1 109 ? -1.528 -5.517 -16.486 1.00 94.50 109 LEU A N 1
ATOM 913 C CA . LEU A 1 109 ? -0.383 -5.997 -17.270 1.00 94.50 109 LEU A CA 1
ATOM 914 C C . LEU A 1 109 ? -0.669 -7.370 -17.898 1.00 94.50 109 LEU A C 1
ATOM 916 O O . LEU A 1 109 ? -0.291 -7.611 -19.046 1.00 94.50 109 LEU A O 1
ATOM 920 N N . THR A 1 110 ? -1.365 -8.248 -17.175 1.00 94.12 110 THR A N 1
ATOM 921 C CA . THR A 1 110 ? -1.782 -9.561 -17.681 1.00 94.12 110 THR A CA 1
ATOM 922 C C . THR A 1 110 ? -2.800 -9.425 -18.816 1.00 94.12 110 THR A C 1
ATOM 924 O O . THR A 1 110 ? -2.667 -10.113 -19.829 1.00 94.12 110 THR A O 1
ATOM 927 N N . GLU A 1 111 ? -3.772 -8.513 -18.705 1.00 91.50 111 GLU A N 1
ATOM 928 C CA . GLU A 1 111 ? -4.735 -8.205 -19.776 1.00 91.50 111 GLU A CA 1
ATOM 929 C C . GLU A 1 111 ? -4.052 -7.687 -21.046 1.00 91.50 111 GLU A C 1
ATOM 931 O O . GLU A 1 111 ? -4.423 -8.066 -22.158 1.00 91.50 111 GLU A O 1
ATOM 936 N N . LEU A 1 112 ? -2.998 -6.881 -20.891 1.00 92.06 112 LEU A N 1
ATOM 937 C CA . LEU A 1 112 ? -2.153 -6.425 -21.997 1.00 92.06 112 LEU A CA 1
ATOM 938 C C . LEU A 1 112 ? -1.275 -7.543 -22.599 1.00 92.06 112 LEU A C 1
ATOM 940 O O . LEU A 1 112 ? -0.594 -7.316 -23.600 1.00 92.06 112 LEU A O 1
ATOM 944 N N . GLY A 1 113 ? -1.288 -8.746 -22.019 1.00 93.50 113 GLY A N 1
ATOM 945 C CA . GLY A 1 113 ? -0.574 -9.923 -22.513 1.00 93.50 113 GLY A CA 1
ATOM 946 C C . GLY A 1 113 ? 0.858 -10.074 -21.998 1.00 93.50 113 GLY A C 1
ATOM 947 O O . GLY A 1 113 ? 1.571 -10.960 -22.480 1.00 93.50 113 GLY A O 1
ATOM 948 N N . TRP A 1 114 ? 1.279 -9.251 -21.032 1.00 95.25 114 TRP A N 1
ATOM 949 C CA . TRP A 1 114 ? 2.582 -9.394 -20.385 1.00 95.25 114 TRP A CA 1
ATOM 950 C C . TRP A 1 114 ? 2.623 -10.642 -19.507 1.00 95.25 114 TRP A C 1
ATOM 952 O O . TRP A 1 114 ? 1.624 -11.072 -18.927 1.00 95.25 114 TRP A O 1
ATOM 962 N N . LYS A 1 115 ? 3.814 -11.220 -19.388 1.00 93.31 115 LYS A N 1
ATOM 963 C CA . LYS A 1 115 ? 4.090 -12.419 -18.603 1.00 93.31 115 LYS A CA 1
ATOM 964 C C . LYS A 1 115 ? 5.210 -12.146 -17.616 1.00 93.31 115 LYS A C 1
ATOM 966 O O . LYS A 1 115 ? 6.107 -11.350 -17.864 1.00 93.31 115 LYS A O 1
ATOM 971 N N . LYS A 1 116 ? 5.234 -12.931 -16.541 1.00 91.69 116 LYS A N 1
ATOM 972 C CA . LYS A 1 116 ? 6.318 -12.957 -15.543 1.00 91.69 116 LYS A CA 1
ATOM 973 C C . LYS A 1 116 ? 7.720 -13.041 -16.156 1.00 91.69 116 LYS A C 1
ATOM 975 O O . LYS A 1 116 ? 8.659 -12.458 -15.641 1.00 91.69 116 LYS A O 1
ATOM 980 N N . THR A 1 117 ? 7.867 -13.764 -17.266 1.00 89.44 117 THR A N 1
ATOM 981 C CA . THR A 1 117 ? 9.147 -13.943 -17.971 1.00 89.44 117 THR A CA 1
ATOM 982 C C . THR A 1 117 ? 9.627 -12.706 -18.724 1.00 89.44 117 THR A C 1
ATOM 984 O O . THR A 1 117 ? 10.785 -12.672 -19.132 1.00 89.44 117 THR A O 1
ATOM 987 N N . ASP A 1 118 ? 8.755 -11.720 -18.930 1.00 91.06 118 ASP A N 1
ATOM 988 C CA . ASP A 1 118 ? 9.094 -10.469 -19.614 1.00 91.06 118 ASP A CA 1
ATOM 989 C C . ASP A 1 118 ? 9.824 -9.491 -18.676 1.00 91.06 118 ASP A C 1
ATOM 991 O O . ASP A 1 118 ? 10.345 -8.470 -19.126 1.00 91.06 118 ASP A O 1
ATOM 995 N N . PHE A 1 119 ? 9.904 -9.829 -17.384 1.00 91.25 119 PHE A N 1
ATOM 996 C CA . PHE A 1 119 ? 10.586 -9.067 -16.349 1.00 91.25 119 PHE A CA 1
ATOM 997 C C . PHE A 1 119 ? 11.749 -9.876 -15.767 1.00 91.25 119 PHE A C 1
ATOM 999 O O . PHE A 1 119 ? 11.639 -11.071 -15.492 1.00 91.25 119 PHE A O 1
ATOM 1006 N N . ASP A 1 120 ? 12.884 -9.213 -15.548 1.00 92.06 120 ASP A N 1
ATOM 1007 C CA . ASP A 1 120 ? 14.032 -9.800 -14.859 1.00 92.06 120 ASP A CA 1
ATOM 1008 C C . ASP A 1 120 ? 14.602 -8.810 -13.845 1.00 92.06 120 ASP A C 1
ATOM 1010 O O . ASP A 1 120 ? 15.572 -8.090 -14.097 1.00 92.06 120 ASP A O 1
ATOM 1014 N N . PHE A 1 121 ? 13.971 -8.784 -12.673 1.00 93.06 121 PHE A N 1
ATOM 1015 C CA . PHE A 1 121 ? 14.344 -7.860 -11.610 1.00 93.06 121 PHE A CA 1
ATOM 1016 C C . PHE A 1 121 ? 15.681 -8.192 -10.927 1.00 93.06 121 PHE A C 1
ATOM 1018 O O . PHE A 1 121 ? 16.271 -7.327 -10.286 1.00 93.06 121 PHE A O 1
ATOM 1025 N N . SER A 1 122 ? 16.220 -9.402 -11.123 1.00 89.06 122 SER A N 1
ATOM 1026 C CA . SER A 1 122 ? 17.529 -9.797 -10.572 1.00 89.06 122 SER A CA 1
ATOM 1027 C C . SER A 1 122 ? 18.702 -9.022 -11.187 1.00 89.06 122 SER A C 1
ATOM 10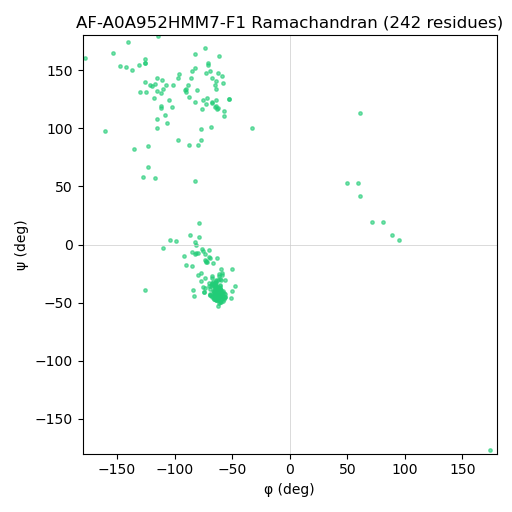29 O O . SER A 1 122 ? 19.812 -9.015 -10.657 1.00 89.06 122 SER A O 1
ATOM 1031 N N . LYS A 1 123 ? 18.462 -8.365 -12.329 1.00 85.31 123 LYS A N 1
ATOM 1032 C CA . LYS A 1 123 ? 19.466 -7.613 -13.089 1.00 85.31 123 LYS A CA 1
ATOM 1033 C C . LYS A 1 123 ? 19.346 -6.104 -12.933 1.00 85.31 123 LYS A C 1
ATOM 1035 O O . LYS A 1 123 ? 20.101 -5.389 -13.597 1.00 85.31 123 LYS A O 1
ATOM 1040 N N . VAL A 1 124 ? 18.428 -5.615 -12.097 1.00 86.56 124 VAL A N 1
ATOM 1041 C CA . VAL A 1 124 ? 18.287 -4.177 -11.867 1.00 86.56 124 VAL A CA 1
ATOM 1042 C C . VAL A 1 124 ? 19.586 -3.657 -11.266 1.00 86.56 124 VAL A C 1
ATOM 1044 O O . VAL A 1 124 ? 20.016 -4.068 -10.192 1.00 86.56 124 VAL A O 1
ATOM 1047 N N . LYS A 1 125 ? 20.237 -2.759 -12.001 1.00 79.88 125 LYS A N 1
ATOM 1048 C CA . LYS A 1 125 ? 21.398 -2.009 -11.533 1.00 79.88 125 LYS A CA 1
ATOM 1049 C C . LYS A 1 125 ? 20.961 -0.568 -11.414 1.00 79.88 125 LYS A C 1
ATOM 1051 O O . LYS A 1 125 ? 20.576 0.016 -12.418 1.00 79.88 125 LYS A O 1
ATOM 1056 N N . ILE A 1 126 ? 21.034 -0.038 -10.203 1.00 82.94 126 ILE A N 1
ATOM 1057 C CA . ILE A 1 126 ? 20.781 1.371 -9.930 1.00 82.94 126 ILE A CA 1
ATOM 1058 C C . ILE A 1 126 ? 22.104 2.107 -9.775 1.00 82.94 126 ILE A C 1
ATOM 1060 O O . ILE A 1 126 ? 23.052 1.619 -9.148 1.00 82.94 126 ILE A O 1
ATOM 1064 N N . SER A 1 127 ? 22.186 3.287 -10.373 1.00 78.56 127 SER A N 1
ATOM 1065 C CA . SER A 1 127 ? 23.320 4.176 -10.180 1.00 78.56 127 SER A CA 1
ATOM 1066 C C . SER A 1 127 ? 23.283 4.811 -8.784 1.00 78.56 127 SER A C 1
ATOM 1068 O O . SER A 1 127 ? 22.220 5.083 -8.225 1.00 78.56 127 SER A O 1
ATOM 1070 N N . LYS A 1 128 ? 24.455 5.083 -8.192 1.00 74.50 128 LYS A N 1
ATOM 1071 C CA . LYS A 1 128 ? 24.512 5.938 -6.997 1.00 74.50 128 LYS A CA 1
ATOM 1072 C C . LYS A 1 128 ? 24.150 7.365 -7.415 1.00 74.50 128 LYS A C 1
ATOM 1074 O O . LYS A 1 128 ? 24.987 8.071 -7.971 1.00 74.50 128 LYS A O 1
ATOM 1079 N N . SER A 1 129 ? 22.912 7.771 -7.149 1.00 75.88 129 SER A N 1
ATOM 1080 C CA . SER A 1 129 ? 22.401 9.122 -7.390 1.00 75.88 129 SER A CA 1
ATOM 1081 C C . SER A 1 129 ? 22.230 9.867 -6.067 1.00 75.88 129 SER A C 1
ATOM 1083 O O . SER A 1 129 ? 21.703 9.315 -5.107 1.00 75.88 129 SER A O 1
ATOM 1085 N N . SER A 1 130 ? 22.634 11.138 -6.018 1.00 79.62 130 SER A N 1
ATOM 1086 C CA . SER A 1 130 ? 22.270 12.057 -4.927 1.00 79.62 130 SER A CA 1
ATOM 1087 C C . SER A 1 130 ? 20.913 12.736 -5.152 1.00 79.62 130 SER A C 1
ATOM 1089 O O . SER A 1 130 ? 20.423 13.451 -4.280 1.00 79.62 130 SER A O 1
ATOM 1091 N N . ASN A 1 131 ? 20.299 12.528 -6.321 1.00 92.44 131 ASN A N 1
ATOM 1092 C CA . ASN A 1 131 ? 18.981 13.039 -6.667 1.00 92.44 131 ASN A CA 1
ATOM 1093 C C . ASN A 1 131 ? 17.936 11.921 -6.553 1.00 92.44 131 ASN A C 1
ATOM 1095 O O . ASN A 1 131 ? 18.001 10.927 -7.283 1.00 92.44 131 ASN A O 1
ATOM 1099 N N . LEU A 1 132 ? 16.965 12.120 -5.660 1.00 91.56 132 LEU A N 1
ATOM 1100 C CA . LEU A 1 132 ? 15.885 11.170 -5.403 1.00 91.56 132 LEU A CA 1
ATOM 1101 C C . LEU A 1 132 ? 15.028 10.908 -6.647 1.00 91.56 132 LEU A C 1
ATOM 1103 O O . LEU A 1 132 ? 14.762 9.755 -6.964 1.00 91.56 132 LEU A O 1
ATOM 1107 N N . GLN A 1 133 ? 14.634 11.951 -7.380 1.00 92.62 133 GLN A N 1
ATOM 1108 C CA . GLN A 1 133 ? 13.759 11.789 -8.541 1.00 92.62 133 GLN A CA 1
ATOM 1109 C C . GLN A 1 133 ? 14.439 11.003 -9.662 1.00 92.62 133 GLN A C 1
ATOM 1111 O O . GLN A 1 133 ? 13.813 10.131 -10.254 1.00 92.62 133 GLN A O 1
ATOM 1116 N N . SER A 1 134 ? 15.722 11.266 -9.922 1.00 92.56 134 SER A N 1
ATOM 1117 C CA . SER A 1 134 ? 16.487 10.506 -10.915 1.00 92.56 134 SER A CA 1
ATOM 1118 C C . SER A 1 134 ? 16.572 9.020 -10.560 1.00 92.56 134 SER A C 1
ATOM 1120 O O . SER A 1 134 ? 16.485 8.181 -11.452 1.00 92.56 134 SER A O 1
ATOM 1122 N N . LEU A 1 135 ? 16.721 8.694 -9.269 1.00 94.38 135 LEU A N 1
ATOM 1123 C CA . LEU A 1 135 ? 16.755 7.307 -8.803 1.00 94.38 135 LEU A CA 1
ATOM 1124 C C . LEU A 1 135 ? 15.386 6.632 -8.946 1.00 94.38 135 LEU A C 1
ATOM 1126 O O . LEU A 1 135 ? 15.314 5.505 -9.427 1.00 94.38 135 LEU A O 1
ATOM 1130 N N . ILE A 1 136 ? 14.304 7.326 -8.578 1.00 95.12 136 ILE A N 1
ATOM 1131 C CA . ILE A 1 136 ? 12.936 6.829 -8.777 1.00 95.12 136 ILE A CA 1
ATOM 1132 C C . ILE A 1 136 ? 12.689 6.553 -10.262 1.00 95.12 136 ILE A C 1
ATOM 1134 O O . ILE A 1 136 ? 12.265 5.457 -10.613 1.00 95.12 136 ILE A O 1
ATOM 1138 N N . ASP A 1 137 ? 13.025 7.496 -11.144 1.00 93.69 137 ASP A N 1
ATOM 1139 C CA . ASP A 1 137 ? 12.832 7.340 -12.589 1.00 93.69 137 ASP A CA 1
ATOM 1140 C C . ASP A 1 137 ? 13.638 6.144 -13.148 1.00 93.69 137 ASP A C 1
ATOM 1142 O O . ASP A 1 137 ? 13.155 5.416 -14.019 1.00 93.69 137 ASP A O 1
ATOM 1146 N N . GLU A 1 138 ? 14.851 5.899 -12.635 1.00 93.62 138 GLU A N 1
ATOM 1147 C CA . GLU A 1 138 ? 15.668 4.728 -12.986 1.00 93.62 138 GLU A CA 1
ATOM 1148 C C . GLU A 1 138 ? 15.019 3.412 -12.524 1.00 93.62 138 GLU A C 1
ATOM 1150 O O . GLU A 1 138 ? 14.939 2.456 -13.301 1.00 93.62 138 GLU A O 1
ATOM 1155 N N . ILE A 1 139 ? 14.509 3.363 -11.291 1.00 95.38 139 ILE A N 1
ATOM 1156 C CA . ILE A 1 139 ? 13.821 2.194 -10.725 1.00 95.38 139 ILE A CA 1
ATOM 1157 C C . ILE A 1 139 ? 12.533 1.893 -11.502 1.00 95.38 139 ILE A C 1
ATOM 1159 O O . ILE A 1 139 ? 12.322 0.760 -11.941 1.00 95.38 139 ILE A O 1
ATOM 1163 N N . GLU A 1 140 ? 11.705 2.906 -11.760 1.00 95.50 140 GLU A N 1
ATOM 1164 C CA . GLU A 1 140 ? 10.428 2.733 -12.458 1.00 95.50 140 GLU A CA 1
ATOM 1165 C C . GLU A 1 140 ? 10.586 2.304 -13.914 1.00 95.50 140 GLU A C 1
ATOM 1167 O O . GLU A 1 140 ? 9.788 1.517 -14.435 1.00 95.50 140 GLU A O 1
ATOM 1172 N N . LYS A 1 141 ? 11.659 2.748 -14.575 1.00 92.88 141 LYS A N 1
ATOM 1173 C CA . LYS A 1 141 ? 12.000 2.297 -15.928 1.00 92.88 141 LYS A CA 1
ATOM 1174 C C . LYS A 1 141 ? 12.274 0.791 -15.995 1.00 92.88 141 LYS A C 1
ATOM 1176 O O . LYS A 1 141 ? 12.053 0.188 -17.043 1.00 92.88 141 LYS A O 1
ATOM 1181 N N . ASN A 1 142 ? 12.719 0.183 -14.895 1.00 92.81 142 ASN A N 1
ATOM 1182 C CA . ASN A 1 142 ? 12.919 -1.264 -14.792 1.00 92.81 142 ASN A CA 1
ATOM 1183 C C . ASN A 1 142 ? 11.625 -2.036 -14.485 1.00 92.81 142 ASN A C 1
ATOM 1185 O O . ASN A 1 142 ? 11.660 -3.256 -14.363 1.00 92.81 142 ASN A O 1
ATOM 1189 N N . GLY A 1 143 ? 10.484 -1.352 -14.390 1.00 93.44 143 GLY A N 1
ATOM 1190 C CA . GLY A 1 143 ? 9.181 -1.979 -14.191 1.00 93.44 143 GLY A CA 1
ATOM 1191 C C . GLY A 1 143 ? 8.715 -2.056 -12.739 1.00 93.44 143 GLY A C 1
ATOM 1192 O O . GLY A 1 143 ? 7.649 -2.610 -12.496 1.00 93.44 143 GLY A O 1
ATOM 1193 N N . ILE A 1 144 ? 9.479 -1.495 -11.800 1.00 96.62 144 ILE A N 1
ATOM 1194 C CA . ILE A 1 144 ? 9.168 -1.487 -10.366 1.00 96.62 144 ILE A CA 1
ATOM 1195 C C . ILE A 1 144 ? 8.302 -0.267 -10.036 1.00 96.62 144 ILE A C 1
ATOM 1197 O O . ILE A 1 144 ? 8.579 0.829 -10.510 1.00 96.62 144 ILE A O 1
ATOM 1201 N N . PHE A 1 145 ? 7.267 -0.426 -9.218 1.00 97.25 145 PHE A N 1
ATOM 1202 C CA . PHE A 1 145 ? 6.429 0.691 -8.779 1.00 97.25 145 PHE A CA 1
ATOM 1203 C C . PHE A 1 145 ? 6.981 1.290 -7.488 1.00 97.25 145 PHE A C 1
ATOM 1205 O O . PHE A 1 145 ? 7.254 0.557 -6.539 1.00 97.25 145 PHE A O 1
ATOM 1212 N N . VAL A 1 146 ? 7.133 2.614 -7.435 1.00 96.75 146 VAL A N 1
ATOM 1213 C CA . VAL A 1 146 ? 7.604 3.319 -6.236 1.00 96.75 146 VAL A CA 1
ATOM 1214 C C . VAL A 1 146 ? 6.485 4.165 -5.645 1.00 96.75 146 VAL A C 1
ATOM 1216 O O . VAL A 1 146 ? 5.859 4.960 -6.341 1.00 96.75 146 VAL A O 1
ATOM 1219 N N . LEU A 1 147 ? 6.265 4.025 -4.342 1.00 95.19 147 LEU A N 1
ATOM 1220 C CA . LEU A 1 147 ? 5.312 4.806 -3.565 1.00 95.19 147 LEU A CA 1
ATOM 1221 C C . LEU A 1 147 ? 6.051 5.522 -2.435 1.00 95.19 147 LEU A C 1
ATOM 1223 O O . LEU A 1 147 ? 6.898 4.934 -1.765 1.00 95.19 147 LEU A O 1
ATOM 1227 N N . ILE A 1 148 ? 5.719 6.786 -2.196 1.00 93.12 148 ILE A N 1
ATOM 1228 C CA . ILE A 1 148 ? 6.117 7.507 -0.986 1.00 93.12 148 ILE A CA 1
ATOM 1229 C C . ILE A 1 148 ? 4.832 7.825 -0.244 1.00 93.12 148 ILE A C 1
ATOM 1231 O O . ILE A 1 148 ? 4.041 8.649 -0.695 1.00 93.12 148 ILE A O 1
ATOM 1235 N N . LEU A 1 149 ? 4.614 7.137 0.868 1.00 89.50 149 LEU A N 1
ATOM 1236 C CA . LEU A 1 149 ? 3.369 7.186 1.626 1.00 89.50 149 LEU A CA 1
ATOM 1237 C C . LEU A 1 149 ? 3.666 7.540 3.074 1.00 89.50 149 LEU A C 1
ATOM 1239 O O . LEU A 1 149 ? 4.783 7.359 3.564 1.00 89.50 149 LEU A O 1
ATOM 1243 N N . LYS A 1 150 ? 2.651 8.029 3.782 1.00 84.75 150 LYS A N 1
ATOM 1244 C CA . LYS A 1 150 ? 2.755 8.198 5.225 1.00 84.75 150 LYS A CA 1
ATOM 1245 C C . LYS A 1 150 ? 2.933 6.826 5.869 1.00 84.75 150 LYS A C 1
ATOM 1247 O O . LYS A 1 150 ? 2.064 5.976 5.753 1.00 84.75 150 LYS A O 1
ATOM 1252 N N . GLY A 1 151 ? 4.072 6.617 6.517 1.00 75.88 151 GLY A N 1
ATOM 1253 C CA . GLY A 1 151 ? 4.370 5.383 7.234 1.00 75.88 151 GLY A CA 1
ATOM 1254 C C . GLY A 1 151 ? 4.498 5.620 8.733 1.00 75.88 151 GLY A C 1
ATOM 1255 O O . GLY A 1 151 ? 4.420 6.748 9.219 1.00 75.88 151 GLY A O 1
ATOM 1256 N N . ILE A 1 152 ? 4.765 4.549 9.471 1.00 74.69 152 ILE A N 1
ATOM 1257 C CA . ILE A 1 152 ? 5.062 4.636 10.903 1.00 74.69 152 ILE A CA 1
ATOM 1258 C C . ILE A 1 152 ? 6.526 5.009 11.151 1.00 74.69 152 ILE A C 1
ATOM 1260 O O . ILE A 1 152 ? 7.396 4.697 10.341 1.00 74.69 152 ILE A O 1
ATOM 1264 N N . GLU A 1 153 ? 6.817 5.663 12.277 1.00 72.19 153 GLU A N 1
ATOM 1265 C CA . GLU A 1 153 ? 8.156 6.207 12.542 1.00 72.19 153 GLU A CA 1
ATOM 1266 C C . GLU A 1 153 ? 9.278 5.158 12.601 1.00 72.19 153 GLU A C 1
ATOM 1268 O O . GLU A 1 153 ? 10.435 5.480 12.330 1.00 72.19 153 GLU A O 1
ATOM 1273 N N . GLU A 1 154 ? 8.941 3.914 12.929 1.00 79.00 154 GLU A N 1
ATOM 1274 C CA . GLU A 1 154 ? 9.895 2.819 13.122 1.00 79.00 154 GLU A CA 1
ATOM 1275 C C . GLU A 1 154 ? 10.426 2.240 11.802 1.00 79.00 154 GLU A C 1
ATOM 1277 O O . GLU A 1 154 ? 11.543 1.723 11.755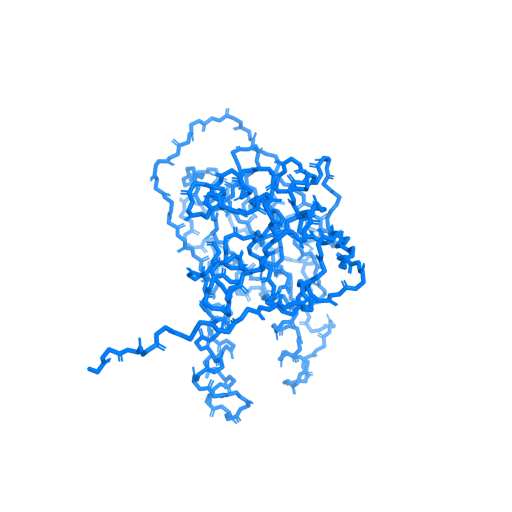 1.00 79.00 154 GLU A O 1
ATOM 1282 N N . TYR A 1 155 ? 9.667 2.375 10.710 1.00 87.69 155 TYR A N 1
ATOM 1283 C CA . TYR A 1 155 ? 10.009 1.785 9.419 1.00 87.69 155 TYR A CA 1
ATOM 1284 C C . TYR A 1 155 ? 10.286 2.859 8.371 1.00 87.69 155 TYR A C 1
ATOM 1286 O O . TYR A 1 155 ? 9.527 3.818 8.188 1.00 87.69 155 TYR A O 1
ATOM 1294 N N . ALA A 1 156 ? 11.395 2.681 7.656 1.00 89.69 156 ALA A N 1
ATOM 1295 C CA . ALA A 1 156 ? 11.793 3.550 6.560 1.00 89.69 156 ALA A CA 1
ATOM 1296 C C . ALA A 1 156 ? 11.035 3.226 5.267 1.00 89.69 156 ALA A C 1
ATOM 1298 O O . ALA A 1 156 ? 10.854 4.108 4.430 1.00 89.69 156 ALA A O 1
ATOM 1299 N N . GLY A 1 157 ? 10.572 1.986 5.116 1.00 92.62 157 GLY A N 1
ATOM 1300 C CA . GLY A 1 157 ? 9.835 1.523 3.950 1.00 92.62 157 GLY A CA 1
ATOM 1301 C C . GLY A 1 157 ? 9.572 0.022 4.000 1.00 92.62 157 GLY A C 1
ATOM 1302 O O . GLY A 1 157 ? 9.921 -0.652 4.969 1.00 92.62 157 GLY A O 1
ATOM 1303 N N . PHE A 1 158 ? 8.961 -0.505 2.947 1.00 94.69 158 PHE A N 1
ATOM 1304 C CA . PHE A 1 158 ? 8.767 -1.939 2.759 1.00 94.69 158 PHE A CA 1
ATOM 1305 C C . PHE A 1 158 ? 8.667 -2.291 1.273 1.00 94.69 158 PHE A C 1
ATOM 1307 O O . PHE A 1 158 ? 8.453 -1.426 0.421 1.00 94.69 158 PHE A O 1
ATOM 1314 N N . VAL A 1 159 ? 8.810 -3.577 0.970 1.00 96.38 159 VAL A N 1
ATOM 1315 C CA . VAL A 1 159 ? 8.763 -4.132 -0.383 1.00 96.38 159 VAL A CA 1
ATOM 1316 C C . VAL A 1 159 ? 7.714 -5.232 -0.453 1.00 96.38 159 VAL A C 1
ATOM 1318 O O . VAL A 1 159 ? 7.723 -6.150 0.369 1.00 96.38 159 VAL A O 1
ATOM 1321 N N . LEU A 1 160 ? 6.852 -5.155 -1.466 1.00 96.94 160 LEU A N 1
ATOM 1322 C CA . LEU A 1 160 ? 5.973 -6.233 -1.908 1.00 96.94 160 LEU A CA 1
ATOM 1323 C C . LEU A 1 160 ? 6.516 -6.788 -3.219 1.00 96.94 160 LEU A C 1
ATOM 1325 O O . LEU A 1 160 ? 6.392 -6.158 -4.270 1.00 96.94 160 LEU A O 1
ATOM 1329 N N . TYR A 1 161 ? 7.143 -7.957 -3.166 1.00 96.62 161 TYR A N 1
ATOM 1330 C CA . TYR A 1 161 ? 7.673 -8.592 -4.362 1.00 96.62 161 TYR A CA 1
ATOM 1331 C C . TYR A 1 161 ? 6.580 -9.328 -5.147 1.00 96.62 161 TYR A C 1
ATOM 1333 O O . TYR A 1 161 ? 5.837 -10.130 -4.588 1.00 96.62 161 TYR A O 1
ATOM 1341 N N . ASP A 1 162 ? 6.560 -9.107 -6.461 1.00 96.31 162 ASP A N 1
ATOM 1342 C CA . ASP A 1 162 ? 5.837 -9.910 -7.447 1.00 96.31 162 ASP A CA 1
ATOM 1343 C C . ASP A 1 162 ? 6.694 -10.020 -8.722 1.00 96.31 162 ASP A C 1
ATOM 1345 O O . ASP A 1 162 ? 7.521 -9.153 -9.012 1.00 96.31 162 ASP A O 1
ATOM 1349 N N . ASP A 1 163 ? 6.515 -11.099 -9.487 1.00 95.38 163 ASP A N 1
ATOM 1350 C CA . ASP A 1 163 ? 7.287 -11.357 -10.710 1.00 95.38 163 ASP A CA 1
ATOM 1351 C C . ASP A 1 163 ? 6.955 -10.387 -11.868 1.00 95.38 163 ASP A C 1
ATOM 1353 O O . ASP A 1 163 ? 7.660 -10.390 -12.874 1.00 95.38 163 ASP A O 1
ATOM 1357 N N . MET A 1 164 ? 5.888 -9.586 -11.770 1.00 95.12 164 MET A N 1
ATOM 1358 C CA . MET A 1 164 ? 5.477 -8.599 -12.780 1.00 95.12 164 MET A CA 1
ATOM 1359 C C . MET A 1 164 ? 5.308 -7.196 -12.202 1.00 95.12 164 MET A C 1
ATOM 1361 O O . MET A 1 164 ? 5.656 -6.222 -12.870 1.00 95.12 164 MET A O 1
ATOM 1365 N N . ALA A 1 165 ? 4.766 -7.087 -10.987 1.00 96.56 165 ALA A N 1
ATOM 1366 C CA . ALA A 1 165 ? 4.400 -5.807 -10.388 1.00 96.56 165 ALA A CA 1
ATOM 1367 C C . ALA A 1 165 ? 4.996 -5.591 -8.984 1.00 96.56 165 ALA A C 1
ATOM 1369 O O . ALA A 1 165 ? 4.250 -5.385 -8.028 1.00 96.56 165 ALA A O 1
ATOM 1370 N N . PRO A 1 166 ? 6.330 -5.625 -8.808 1.00 97.62 166 PRO A N 1
ATOM 1371 C CA . PRO A 1 166 ? 6.930 -5.347 -7.510 1.00 97.62 166 PRO A CA 1
ATOM 1372 C C . PRO A 1 166 ? 6.670 -3.893 -7.095 1.00 97.62 166 PRO A C 1
ATOM 1374 O O . PRO A 1 166 ? 6.817 -2.970 -7.902 1.00 97.62 166 PRO A O 1
ATOM 1377 N N . VAL A 1 167 ? 6.318 -3.694 -5.825 1.00 97.88 167 VAL A N 1
ATOM 1378 C CA . VAL A 1 167 ? 6.042 -2.377 -5.240 1.00 97.88 167 VAL A CA 1
ATOM 1379 C C . VAL A 1 167 ? 7.041 -2.097 -4.124 1.00 97.88 167 VAL A C 1
ATOM 1381 O O . VAL A 1 167 ? 7.179 -2.878 -3.182 1.00 97.88 167 VAL A O 1
ATOM 1384 N N . ILE A 1 168 ? 7.724 -0.961 -4.220 1.00 97.25 168 ILE A N 1
ATOM 1385 C CA . ILE A 1 168 ? 8.570 -0.401 -3.169 1.00 97.25 168 ILE A CA 1
ATOM 1386 C C . ILE A 1 168 ? 7.820 0.770 -2.544 1.00 97.25 168 ILE A C 1
ATOM 1388 O O . ILE A 1 168 ? 7.471 1.724 -3.236 1.00 97.25 168 ILE A O 1
ATOM 1392 N N . THR A 1 169 ? 7.628 0.727 -1.231 1.00 95.62 169 THR A N 1
ATOM 1393 C CA . THR A 1 169 ? 7.061 1.837 -0.465 1.00 95.62 169 THR A CA 1
ATOM 1394 C C . THR A 1 169 ? 8.135 2.457 0.414 1.00 95.62 169 THR A C 1
ATOM 1396 O O . THR A 1 169 ? 8.856 1.751 1.115 1.00 95.62 169 THR A O 1
ATOM 1399 N N . ILE A 1 170 ? 8.215 3.783 0.415 1.00 93.62 170 ILE A N 1
ATOM 1400 C CA . ILE A 1 170 ? 9.078 4.575 1.291 1.00 93.62 170 ILE A CA 1
ATOM 1401 C C . ILE A 1 170 ? 8.201 5.417 2.208 1.00 93.62 170 ILE A C 1
ATOM 1403 O O . ILE A 1 170 ? 7.180 5.962 1.788 1.00 93.62 170 ILE A O 1
ATOM 1407 N N . ASN A 1 171 ? 8.631 5.584 3.449 1.00 90.81 171 ASN A N 1
ATOM 1408 C CA . ASN A 1 171 ? 7.984 6.492 4.375 1.00 90.81 171 ASN A CA 1
ATOM 1409 C C . ASN A 1 171 ? 8.263 7.961 3.987 1.00 90.81 171 ASN A C 1
ATOM 1411 O O . ASN A 1 171 ? 9.413 8.390 3.848 1.00 90.81 171 ASN A O 1
ATOM 1415 N N . SER A 1 172 ? 7.200 8.750 3.828 1.00 90.44 172 SER A N 1
ATOM 1416 C CA . SER A 1 172 ? 7.253 10.158 3.425 1.00 90.44 172 SER A CA 1
ATOM 1417 C C . SER A 1 172 ? 8.030 11.042 4.394 1.00 90.44 172 SER A C 1
ATOM 1419 O O . SER A 1 172 ? 8.675 11.988 3.940 1.00 90.44 172 SER A O 1
ATOM 1421 N N . ALA A 1 173 ? 8.054 10.690 5.681 1.00 87.50 173 ALA A N 1
ATOM 1422 C CA . ALA A 1 173 ? 8.728 11.451 6.727 1.00 87.50 173 ALA A CA 1
ATOM 1423 C C . ALA A 1 173 ? 10.269 11.334 6.693 1.00 87.50 173 ALA A C 1
ATOM 1425 O O . ALA A 1 173 ? 10.954 12.136 7.338 1.00 87.50 173 ALA A O 1
ATOM 1426 N N . ASN A 1 174 ? 10.824 10.375 5.934 1.00 86.56 174 ASN A N 1
ATOM 1427 C CA . ASN A 1 174 ? 12.271 10.228 5.736 1.00 86.56 174 ASN A CA 1
ATOM 1428 C C . ASN A 1 174 ? 12.883 11.499 5.119 1.00 86.56 174 ASN A C 1
ATOM 1430 O O . ASN A 1 174 ? 12.301 12.131 4.229 1.00 86.56 174 ASN A O 1
ATOM 1434 N N . THR A 1 175 ? 14.114 11.823 5.510 1.00 88.56 175 THR A N 1
ATOM 1435 C CA . THR A 1 175 ? 14.945 12.790 4.778 1.00 88.56 175 THR A CA 1
ATOM 1436 C C . THR A 1 175 ? 15.216 12.313 3.347 1.00 88.56 175 THR A C 1
ATOM 1438 O O . THR A 1 175 ? 15.088 11.132 3.030 1.00 88.56 175 THR A O 1
ATOM 1441 N N . ILE A 1 176 ? 15.635 13.217 2.455 1.00 90.06 176 ILE A N 1
ATOM 1442 C CA . ILE A 1 176 ? 15.986 12.852 1.069 1.00 90.06 176 ILE A CA 1
ATOM 1443 C C . ILE A 1 176 ? 17.082 11.772 1.038 1.00 90.06 176 ILE A C 1
ATOM 1445 O O . ILE A 1 176 ? 16.981 10.823 0.264 1.00 90.06 176 ILE A O 1
ATOM 1449 N N . GLU A 1 177 ? 18.098 11.890 1.895 1.00 89.31 177 GLU A N 1
ATOM 1450 C CA . GLU A 1 177 ? 19.186 10.912 1.997 1.00 89.31 177 GLU A CA 1
ATOM 1451 C C . GLU A 1 177 ? 18.675 9.540 2.458 1.00 89.31 177 GLU A C 1
ATOM 1453 O O . GLU A 1 177 ? 18.998 8.518 1.852 1.00 89.31 177 GLU A O 1
ATOM 1458 N N . GLU A 1 178 ? 17.814 9.502 3.477 1.00 89.69 178 GLU A N 1
ATOM 1459 C CA . GLU A 1 178 ? 17.196 8.257 3.933 1.00 89.69 178 GLU A CA 1
ATOM 1460 C C . GLU A 1 178 ? 16.274 7.648 2.873 1.00 89.69 178 GLU A C 1
ATOM 1462 O O . GLU A 1 178 ? 16.266 6.429 2.726 1.00 89.69 178 GLU A O 1
ATOM 1467 N N . LYS A 1 179 ? 15.515 8.455 2.113 1.00 92.25 179 LYS A N 1
ATOM 1468 C CA . LYS A 1 179 ? 14.687 7.960 0.996 1.00 92.25 179 LYS A CA 1
ATOM 1469 C C . LYS A 1 179 ? 15.555 7.282 -0.065 1.00 92.25 179 LYS A C 1
ATOM 1471 O O . LYS A 1 179 ? 15.225 6.186 -0.504 1.00 92.25 179 LYS A O 1
ATOM 1476 N N . ILE A 1 180 ? 16.685 7.892 -0.426 1.00 92.88 180 ILE A N 1
ATOM 1477 C CA . ILE A 1 180 ? 17.647 7.323 -1.382 1.00 92.88 180 ILE A CA 1
ATOM 1478 C C . ILE A 1 180 ? 18.220 6.000 -0.862 1.00 92.88 180 ILE A C 1
ATOM 1480 O O . ILE A 1 180 ? 18.183 5.002 -1.577 1.00 92.88 180 ILE A O 1
ATOM 1484 N N . ASN A 1 181 ? 18.703 5.962 0.382 1.00 92.19 181 ASN A N 1
ATOM 1485 C CA . ASN A 1 181 ? 19.261 4.737 0.964 1.00 92.19 181 ASN A CA 1
ATOM 1486 C C . ASN A 1 181 ? 18.205 3.627 1.082 1.00 92.19 181 ASN A C 1
ATOM 1488 O O . ASN A 1 181 ? 18.488 2.479 0.763 1.00 92.19 181 ASN A O 1
ATOM 1492 N N . THR A 1 182 ? 16.972 3.978 1.456 1.00 93.44 182 THR A N 1
ATOM 1493 C CA . THR A 1 182 ? 15.855 3.024 1.537 1.00 93.44 182 THR A CA 1
ATOM 1494 C C . THR A 1 182 ? 15.508 2.451 0.165 1.00 93.44 182 THR A C 1
ATOM 1496 O O . THR A 1 182 ? 15.258 1.257 0.061 1.00 93.44 182 THR A O 1
ATOM 1499 N N . LEU A 1 183 ? 15.517 3.265 -0.898 1.00 94.94 183 LEU A N 1
ATOM 1500 C CA . LEU A 1 183 ? 15.321 2.778 -2.269 1.00 94.94 183 LEU A CA 1
ATOM 1501 C C . LEU A 1 183 ? 16.411 1.801 -2.695 1.00 94.94 183 LEU A C 1
ATOM 1503 O O . LEU A 1 183 ? 16.109 0.811 -3.354 1.00 94.94 183 LEU A O 1
ATOM 1507 N N . ILE A 1 184 ? 17.662 2.084 -2.331 1.00 93.00 184 ILE A N 1
ATOM 1508 C CA . ILE A 1 184 ? 18.787 1.203 -2.643 1.00 93.00 184 ILE A CA 1
ATOM 1509 C C . ILE A 1 184 ? 18.591 -0.151 -1.960 1.00 93.00 184 ILE A C 1
ATOM 1511 O O . ILE A 1 184 ? 18.572 -1.168 -2.649 1.00 93.00 184 ILE A O 1
ATOM 1515 N N . ASP A 1 185 ? 18.349 -0.148 -0.646 1.00 93.00 185 ASP A N 1
ATOM 1516 C CA . ASP A 1 185 ? 18.093 -1.367 0.128 1.00 93.00 185 ASP A CA 1
ATOM 1517 C C . ASP A 1 185 ? 16.861 -2.118 -0.432 1.00 93.00 185 ASP A C 1
ATOM 1519 O O . ASP A 1 185 ? 16.882 -3.335 -0.604 1.00 93.00 185 ASP A O 1
ATOM 1523 N N . ALA A 1 186 ? 15.792 -1.405 -0.805 1.00 95.44 186 ALA A N 1
ATOM 1524 C CA . ALA A 1 186 ? 14.574 -1.996 -1.361 1.00 95.44 186 ALA A CA 1
ATOM 1525 C C . ALA A 1 186 ? 14.780 -2.677 -2.722 1.00 95.44 186 ALA A C 1
ATOM 1527 O O . ALA A 1 186 ? 14.176 -3.717 -2.993 1.00 95.44 186 ALA A O 1
ATOM 1528 N N . VAL A 1 187 ? 15.637 -2.126 -3.584 1.00 95.50 187 VAL A N 1
ATOM 1529 C CA . VAL A 1 187 ? 15.981 -2.770 -4.859 1.00 95.50 187 VAL A CA 1
ATOM 1530 C C . VAL A 1 187 ? 16.709 -4.093 -4.622 1.00 95.50 187 VAL A C 1
ATOM 1532 O O . VAL A 1 187 ? 16.485 -5.034 -5.383 1.00 95.50 187 VAL A O 1
ATOM 1535 N N . GLU A 1 188 ? 17.506 -4.217 -3.556 1.00 93.81 188 GLU A N 1
ATOM 1536 C CA . GLU A 1 188 ? 18.129 -5.496 -3.189 1.00 93.81 188 GLU A CA 1
ATOM 1537 C C . GLU A 1 188 ? 17.073 -6.549 -2.824 1.00 93.81 188 GLU A C 1
ATOM 1539 O O . GLU A 1 188 ? 17.140 -7.664 -3.335 1.00 93.81 188 GLU A O 1
ATOM 1544 N N . TYR A 1 189 ? 16.040 -6.192 -2.049 1.00 95.25 189 TYR A N 1
ATOM 1545 C CA . TYR A 1 189 ? 14.903 -7.087 -1.764 1.00 95.25 189 TYR A CA 1
ATOM 1546 C C . TYR A 1 189 ? 14.200 -7.565 -3.040 1.00 95.25 189 TYR A C 1
ATOM 1548 O O . TYR A 1 189 ? 13.906 -8.755 -3.188 1.00 95.25 189 TYR A O 1
ATOM 1556 N N . VAL A 1 190 ? 13.950 -6.647 -3.979 1.00 96.38 190 VAL A N 1
ATOM 1557 C CA . VAL A 1 190 ? 13.318 -6.971 -5.264 1.00 96.38 190 VAL A CA 1
ATOM 1558 C C . VAL A 1 190 ? 14.216 -7.885 -6.109 1.00 96.38 190 VAL A C 1
ATOM 1560 O O . VAL A 1 190 ? 13.727 -8.864 -6.678 1.00 96.38 190 VAL A O 1
ATOM 1563 N N . ALA A 1 191 ? 15.524 -7.618 -6.163 1.00 95.12 191 ALA A N 1
ATOM 1564 C CA . ALA A 1 191 ? 16.492 -8.455 -6.873 1.00 95.12 191 ALA A CA 1
ATOM 1565 C C . ALA A 1 191 ? 16.585 -9.869 -6.270 1.00 95.12 191 ALA A C 1
ATOM 1567 O O . ALA A 1 191 ? 16.681 -10.855 -7.006 1.00 95.12 191 ALA A O 1
ATOM 1568 N N . ASP A 1 192 ? 16.470 -9.962 -4.944 1.00 94.81 192 ASP A N 1
ATOM 1569 C CA . ASP A 1 192 ? 16.412 -11.199 -4.163 1.00 94.81 192 ASP A CA 1
ATOM 1570 C C . ASP A 1 192 ? 15.065 -11.929 -4.248 1.00 94.81 192 ASP A C 1
ATOM 1572 O O . ASP A 1 192 ? 14.939 -13.039 -3.720 1.00 94.81 192 ASP A O 1
ATOM 1576 N N . LYS A 1 193 ? 14.065 -11.329 -4.906 1.00 94.88 193 LYS A N 1
ATOM 1577 C CA . LYS A 1 193 ? 12.700 -11.853 -5.025 1.00 94.88 193 LYS A CA 1
ATOM 1578 C C . LYS A 1 193 ? 11.985 -12.022 -3.682 1.00 94.88 193 LYS A C 1
ATOM 1580 O O . LYS A 1 193 ? 11.321 -13.033 -3.442 1.00 94.88 193 LYS A O 1
ATOM 1585 N N . LYS A 1 194 ? 12.149 -11.051 -2.780 1.00 94.12 194 LYS A N 1
ATOM 1586 C CA . LYS A 1 194 ? 11.615 -11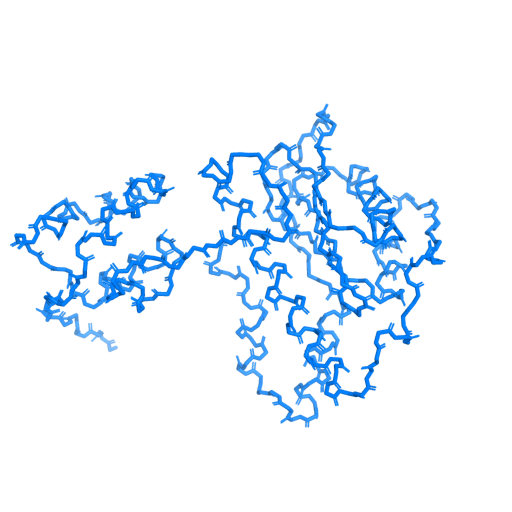.091 -1.413 1.00 94.12 194 LYS A CA 1
ATOM 1587 C C . LYS A 1 194 ? 10.778 -9.861 -1.094 1.00 94.12 194 LYS A C 1
ATOM 1589 O O . LYS A 1 194 ? 11.160 -8.738 -1.405 1.00 94.12 194 LYS A O 1
ATOM 1594 N N . SER A 1 195 ? 9.681 -10.091 -0.384 1.00 95.12 195 SER A N 1
ATOM 1595 C CA . SER A 1 195 ? 8.963 -9.041 0.339 1.00 95.12 195 SER A CA 1
ATOM 1596 C C . SER A 1 195 ? 9.604 -8.832 1.717 1.00 95.12 195 SER A C 1
ATOM 1598 O O . SER A 1 195 ? 10.147 -9.777 2.297 1.00 95.12 195 SER A O 1
ATOM 1600 N N . GLY A 1 196 ? 9.557 -7.617 2.261 1.00 92.12 196 GLY A N 1
ATOM 1601 C CA . GLY A 1 196 ? 10.240 -7.303 3.520 1.00 92.12 196 GLY A CA 1
ATOM 1602 C C . GLY A 1 196 ? 10.026 -5.876 4.010 1.00 92.12 196 GLY A C 1
ATOM 1603 O O . GLY A 1 196 ? 9.647 -5.002 3.236 1.00 92.12 196 GLY A O 1
ATOM 1604 N N . ILE A 1 197 ? 10.270 -5.647 5.301 1.00 91.62 197 ILE A N 1
ATOM 1605 C CA . ILE A 1 197 ? 10.280 -4.314 5.919 1.00 91.62 197 ILE A CA 1
ATOM 1606 C C . ILE A 1 197 ? 11.724 -3.820 6.001 1.00 91.62 197 ILE A C 1
ATOM 1608 O O . ILE A 1 197 ? 12.641 -4.603 6.250 1.00 91.62 197 ILE A O 1
ATOM 1612 N N . ILE A 1 198 ? 11.919 -2.519 5.802 1.00 91.25 198 ILE A N 1
ATOM 1613 C CA . ILE A 1 198 ? 13.201 -1.844 5.984 1.00 91.25 198 ILE A CA 1
ATOM 1614 C C . ILE A 1 198 ? 13.102 -0.983 7.240 1.00 91.25 198 ILE A C 1
ATOM 1616 O O . ILE A 1 198 ? 12.382 0.022 7.274 1.00 91.25 198 ILE A O 1
ATOM 1620 N N . ASP A 1 199 ? 13.837 -1.385 8.274 1.00 86.56 199 ASP A N 1
ATOM 1621 C CA . ASP A 1 199 ? 13.898 -0.660 9.540 1.00 86.56 199 ASP A CA 1
ATOM 1622 C C . ASP A 1 199 ? 14.522 0.723 9.352 1.00 86.56 199 ASP A C 1
ATOM 1624 O O . ASP A 1 199 ? 15.506 0.904 8.622 1.00 86.56 199 ASP A O 1
ATOM 1628 N N . ARG A 1 200 ? 13.973 1.724 10.045 1.00 80.56 200 ARG A N 1
ATOM 1629 C CA . ARG A 1 200 ? 14.557 3.061 10.021 1.00 80.56 200 ARG A CA 1
ATOM 1630 C C . ARG A 1 200 ? 15.813 3.095 10.887 1.00 80.56 200 ARG A C 1
ATOM 1632 O O . ARG A 1 200 ? 15.787 2.835 12.088 1.00 80.56 200 ARG A O 1
ATOM 1639 N N . LYS A 1 201 ? 16.927 3.506 10.286 1.00 73.00 201 LYS A N 1
ATOM 1640 C CA . LYS A 1 201 ? 18.168 3.815 11.005 1.00 73.00 201 LYS A CA 1
ATOM 1641 C C . LYS A 1 201 ? 18.020 5.213 11.609 1.00 73.00 201 LYS A C 1
ATOM 1643 O O . LYS A 1 201 ? 18.381 6.184 10.964 1.00 73.00 201 LYS A O 1
ATOM 1648 N N . ILE A 1 202 ? 17.417 5.292 12.799 1.00 61.34 202 ILE A N 1
ATOM 1649 C CA . ILE A 1 202 ? 17.076 6.515 13.557 1.00 61.34 202 ILE A CA 1
ATOM 1650 C C . ILE A 1 202 ? 18.106 7.636 13.330 1.00 61.34 202 ILE A C 1
ATOM 1652 O O . ILE A 1 202 ? 19.162 7.607 13.953 1.00 61.34 202 ILE A O 1
ATOM 1656 N N . ASN A 1 203 ? 17.797 8.610 12.466 1.00 54.75 203 ASN A N 1
ATOM 1657 C CA . ASN A 1 203 ? 18.533 9.867 12.313 1.00 54.75 203 ASN A CA 1
ATOM 1658 C C . ASN A 1 203 ? 17.641 10.913 11.613 1.00 54.75 203 ASN A C 1
ATOM 1660 O O . ASN A 1 203 ? 17.569 10.966 10.396 1.00 54.75 203 ASN A O 1
ATOM 1664 N N . SER A 1 204 ? 17.014 11.795 12.400 1.00 58.03 204 SER A N 1
ATOM 1665 C CA . SER A 1 204 ? 16.237 12.980 11.973 1.00 58.03 204 SER A CA 1
ATOM 1666 C C . SER A 1 204 ? 14.996 12.736 11.092 1.00 58.03 204 SER A C 1
ATOM 1668 O O . SER A 1 204 ? 15.086 12.385 9.928 1.00 58.03 204 SER A O 1
ATOM 1670 N N . ILE A 1 205 ? 13.812 13.028 11.636 1.00 61.16 205 ILE A N 1
ATOM 1671 C CA . ILE A 1 205 ? 12.543 13.035 10.892 1.00 61.16 205 ILE A CA 1
ATOM 1672 C C . ILE A 1 205 ? 12.357 14.403 10.222 1.00 61.16 205 ILE A C 1
ATOM 1674 O O . ILE A 1 205 ? 12.699 15.437 10.805 1.00 61.16 205 ILE A O 1
ATOM 1678 N N . THR A 1 206 ? 11.789 14.430 9.015 1.00 62.44 206 THR A N 1
ATOM 1679 C CA . THR A 1 206 ? 11.330 15.677 8.389 1.00 62.44 206 THR A CA 1
ATOM 1680 C C . THR A 1 206 ? 9.836 15.891 8.628 1.00 62.44 206 THR A C 1
ATOM 1682 O O . THR A 1 206 ? 9.058 14.945 8.615 1.00 62.44 206 THR A O 1
ATOM 1685 N N . ASN A 1 207 ? 9.412 17.151 8.768 1.00 59.69 207 ASN A N 1
ATOM 1686 C CA . ASN A 1 207 ? 7.985 17.509 8.796 1.00 59.69 207 ASN A CA 1
ATOM 1687 C C . ASN A 1 207 ? 7.348 17.538 7.389 1.00 59.69 207 ASN A C 1
ATOM 1689 O O . ASN A 1 207 ? 6.217 17.998 7.244 1.00 59.69 207 ASN A O 1
ATOM 1693 N N . ASN A 1 208 ? 8.077 17.131 6.342 1.00 62.22 208 ASN A N 1
ATOM 1694 C CA . ASN A 1 208 ? 7.604 17.201 4.964 1.00 62.22 208 ASN A CA 1
ATOM 1695 C C . ASN A 1 208 ? 7.038 15.842 4.530 1.00 62.22 208 ASN A C 1
ATOM 1697 O O . ASN A 1 208 ? 7.761 14.994 4.011 1.00 62.22 208 ASN A O 1
ATOM 1701 N N . GLU A 1 209 ? 5.740 15.642 4.749 1.00 66.88 209 GLU A N 1
ATOM 1702 C CA . GLU A 1 209 ? 5.007 14.422 4.388 1.00 66.88 209 GLU A CA 1
ATOM 1703 C C . GLU A 1 209 ? 4.576 14.435 2.905 1.00 66.88 209 GLU A C 1
ATOM 1705 O O . GLU A 1 209 ? 3.396 14.311 2.585 1.00 66.88 209 GLU A O 1
ATOM 1710 N N . GLU A 1 210 ? 5.519 14.623 1.977 1.00 74.81 210 GLU A N 1
ATOM 1711 C CA . GLU A 1 210 ? 5.206 14.581 0.542 1.00 74.81 210 GLU A CA 1
ATOM 1712 C C . GLU A 1 210 ? 4.814 13.157 0.121 1.00 74.81 210 GLU A C 1
ATOM 1714 O O . GLU A 1 210 ? 5.585 12.209 0.309 1.00 74.81 210 GLU A O 1
ATOM 1719 N N . ILE A 1 211 ? 3.614 13.025 -0.448 1.00 85.88 211 ILE A N 1
ATOM 1720 C CA . ILE A 1 211 ? 3.096 11.776 -1.006 1.00 85.88 211 ILE A CA 1
ATOM 1721 C C . ILE A 1 211 ? 3.486 11.692 -2.482 1.00 85.88 211 ILE A C 1
ATOM 1723 O O . ILE A 1 211 ? 3.301 12.643 -3.241 1.00 85.88 211 ILE A O 1
ATOM 1727 N N . TYR A 1 212 ? 3.987 10.533 -2.899 1.00 89.81 212 TYR A N 1
ATOM 1728 C CA . TYR A 1 212 ? 4.320 10.235 -4.288 1.00 89.81 212 TYR A CA 1
ATOM 1729 C C . TYR A 1 212 ? 3.696 8.906 -4.693 1.00 89.81 212 TYR A C 1
ATOM 1731 O O . TYR A 1 212 ? 3.863 7.898 -4.007 1.00 89.81 212 TYR A O 1
ATOM 1739 N N . ILE A 1 213 ? 3.025 8.906 -5.840 1.00 89.56 213 ILE A N 1
ATOM 1740 C CA . ILE A 1 213 ? 2.517 7.701 -6.489 1.00 89.56 213 ILE A CA 1
ATOM 1741 C C . ILE A 1 213 ? 3.314 7.478 -7.763 1.00 89.56 213 ILE A C 1
ATOM 1743 O O . ILE A 1 213 ? 3.642 8.429 -8.478 1.00 89.56 213 ILE A O 1
ATOM 1747 N N . SER A 1 214 ? 3.592 6.209 -8.037 1.00 92.25 214 SER A N 1
ATOM 1748 C CA . SER A 1 214 ? 4.423 5.799 -9.152 1.00 92.25 214 SER A CA 1
ATOM 1749 C C . SER A 1 214 ? 3.956 6.405 -10.475 1.00 92.25 214 SER A C 1
ATOM 1751 O O . SER A 1 214 ? 2.805 6.211 -10.880 1.00 92.25 214 SER A O 1
ATOM 1753 N N . ARG A 1 215 ? 4.846 7.095 -11.203 1.00 93.00 215 ARG A N 1
ATOM 1754 C CA . ARG A 1 215 ? 4.498 7.631 -12.535 1.00 93.00 215 ARG A CA 1
ATOM 1755 C C . ARG A 1 215 ? 4.181 6.496 -13.495 1.00 93.00 215 ARG A C 1
ATOM 1757 O O . ARG A 1 215 ? 3.267 6.626 -14.306 1.00 93.00 215 ARG A O 1
ATOM 1764 N N . ARG A 1 216 ? 4.896 5.375 -13.380 1.00 92.38 216 ARG A N 1
ATOM 1765 C CA . ARG A 1 216 ? 4.583 4.146 -14.115 1.00 92.38 216 ARG A CA 1
ATOM 1766 C C . ARG A 1 216 ? 3.148 3.681 -13.859 1.00 92.38 216 ARG A C 1
ATOM 1768 O O . ARG A 1 216 ? 2.454 3.347 -14.813 1.00 92.38 216 ARG A O 1
ATOM 1775 N N . PHE A 1 217 ? 2.692 3.674 -12.606 1.00 93.88 217 PHE A N 1
ATOM 1776 C CA . PHE A 1 217 ? 1.314 3.292 -12.278 1.00 93.88 217 PHE A CA 1
ATOM 1777 C C . PHE A 1 217 ? 0.294 4.240 -12.916 1.00 93.88 217 PHE A C 1
ATOM 1779 O O . PHE A 1 217 ? -0.643 3.789 -13.571 1.00 93.88 217 PHE A O 1
ATOM 1786 N N . LEU A 1 218 ? 0.522 5.552 -12.815 1.00 92.25 218 LEU A N 1
ATOM 1787 C CA . LEU A 1 218 ? -0.349 6.553 -13.440 1.00 92.25 218 LEU A CA 1
ATOM 1788 C C . LEU A 1 218 ? -0.422 6.382 -14.966 1.00 92.25 218 LEU A C 1
ATOM 1790 O O . LEU A 1 218 ? -1.503 6.458 -15.541 1.00 92.25 218 LEU A O 1
ATOM 1794 N N . GLN A 1 219 ? 0.694 6.052 -15.621 1.00 92.62 219 GLN A N 1
ATOM 1795 C CA . GLN A 1 219 ? 0.714 5.757 -17.059 1.00 92.62 219 GLN A CA 1
ATOM 1796 C C . GLN A 1 219 ? -0.105 4.514 -17.427 1.00 92.62 219 GLN A C 1
ATOM 1798 O O . GLN A 1 219 ? -0.731 4.487 -18.491 1.00 92.62 219 GLN A O 1
ATOM 1803 N N . LEU A 1 220 ? -0.113 3.483 -16.575 1.00 93.25 220 LEU A N 1
ATOM 1804 C CA . LEU A 1 220 ? -0.966 2.310 -16.780 1.00 93.25 220 LEU A CA 1
ATOM 1805 C C . LEU A 1 220 ? -2.445 2.688 -16.672 1.00 93.25 220 LEU A C 1
ATOM 1807 O O . LEU A 1 220 ? -3.227 2.304 -17.538 1.00 93.25 220 LEU A O 1
ATOM 1811 N N . ILE A 1 221 ? -2.814 3.488 -15.670 1.00 92.38 221 ILE A N 1
ATOM 1812 C CA . ILE A 1 221 ? -4.183 3.995 -15.493 1.00 92.38 221 ILE A CA 1
ATOM 1813 C C . ILE A 1 221 ? -4.623 4.811 -16.715 1.00 92.38 221 ILE A C 1
ATOM 1815 O O . ILE A 1 221 ? -5.677 4.538 -17.291 1.00 92.38 221 ILE A O 1
ATOM 1819 N N . ASP A 1 222 ? -3.796 5.755 -17.167 1.00 91.62 222 ASP A N 1
ATOM 1820 C CA . ASP A 1 222 ? -4.085 6.579 -18.347 1.00 91.62 222 ASP A CA 1
ATOM 1821 C C . ASP A 1 222 ? -4.248 5.728 -19.614 1.00 91.62 222 ASP A C 1
ATOM 1823 O O . ASP A 1 222 ? -5.129 5.983 -20.443 1.00 91.62 222 ASP A O 1
ATOM 1827 N N . SER A 1 223 ? -3.432 4.678 -19.752 1.00 92.94 223 SER A N 1
ATOM 1828 C CA . SER A 1 223 ? -3.539 3.716 -20.853 1.00 92.94 223 SER A CA 1
ATOM 1829 C C . SER A 1 223 ? -4.851 2.933 -20.784 1.00 92.94 223 SER A C 1
ATOM 1831 O O . SER A 1 223 ? -5.546 2.828 -21.793 1.00 92.94 223 SER A O 1
ATOM 1833 N N . ALA A 1 224 ? -5.233 2.445 -19.601 1.00 92.56 224 ALA A N 1
ATOM 1834 C CA . ALA A 1 224 ? -6.475 1.705 -19.384 1.00 92.56 224 ALA A CA 1
ATOM 1835 C C . ALA A 1 224 ? -7.715 2.551 -19.719 1.00 92.56 224 ALA A C 1
ATOM 1837 O O . ALA A 1 224 ? -8.630 2.076 -20.398 1.00 92.56 224 ALA A O 1
ATOM 1838 N N . VAL A 1 225 ? -7.722 3.824 -19.307 1.00 92.50 225 VAL A N 1
ATOM 1839 C CA . VAL A 1 225 ? -8.784 4.785 -19.649 1.00 92.50 225 VAL A CA 1
ATOM 1840 C C . VAL A 1 225 ? -8.822 5.037 -21.155 1.00 92.50 225 VAL A C 1
ATOM 1842 O O . VAL A 1 225 ? -9.889 4.991 -21.764 1.00 92.50 225 VAL A O 1
ATOM 1845 N N . SER A 1 226 ? -7.663 5.262 -21.779 1.00 93.38 226 SER A N 1
ATOM 1846 C CA . SER A 1 226 ? -7.565 5.535 -23.220 1.00 93.38 226 SER A CA 1
ATOM 1847 C C . SER A 1 226 ? -8.013 4.349 -24.081 1.00 93.38 226 SER A C 1
ATOM 1849 O O . SER A 1 226 ? -8.554 4.544 -25.168 1.00 93.38 226 SER A O 1
ATOM 1851 N N . MET A 1 227 ? -7.818 3.123 -23.592 1.00 93.25 227 MET A N 1
ATOM 1852 C CA . MET A 1 227 ? -8.282 1.886 -24.229 1.00 93.25 227 MET A CA 1
ATOM 1853 C C . MET A 1 227 ? -9.761 1.577 -23.948 1.00 93.25 227 MET A C 1
ATOM 1855 O O . MET A 1 227 ? -10.306 0.643 -24.532 1.00 93.25 227 MET A O 1
ATOM 1859 N N . GLY A 1 228 ? -10.420 2.342 -23.070 1.00 90.62 228 GLY A N 1
ATOM 1860 C CA . GLY A 1 228 ? -11.808 2.111 -22.671 1.00 90.62 228 GLY A CA 1
ATOM 1861 C C . GLY A 1 228 ? -12.008 0.877 -21.786 1.00 90.62 228 GLY A C 1
ATOM 1862 O O . GLY A 1 228 ? -13.129 0.383 -21.695 1.00 90.62 228 GLY A O 1
ATOM 1863 N N . ILE A 1 229 ? -10.940 0.377 -21.154 1.00 90.31 229 ILE A N 1
ATOM 1864 C CA . ILE A 1 229 ? -10.980 -0.785 -20.250 1.00 90.31 229 ILE A CA 1
ATOM 1865 C C . ILE A 1 229 ? -11.612 -0.385 -18.913 1.00 90.31 229 ILE A C 1
ATOM 1867 O O . ILE A 1 229 ? -12.446 -1.109 -18.374 1.00 90.31 229 ILE A O 1
ATOM 1871 N N . ILE A 1 230 ? -11.271 0.807 -18.418 1.00 88.50 230 ILE A N 1
ATOM 1872 C CA . ILE A 1 230 ? -11.874 1.411 -17.226 1.00 88.50 230 ILE A CA 1
ATOM 1873 C C . ILE A 1 230 ? -12.399 2.811 -17.543 1.00 88.50 230 ILE A C 1
ATOM 1875 O O . ILE A 1 230 ? -11.929 3.478 -18.468 1.00 88.50 230 ILE A O 1
ATOM 1879 N N . THR A 1 231 ? -13.367 3.293 -16.763 1.00 88.19 231 THR A N 1
ATOM 1880 C CA . THR A 1 231 ? -13.838 4.676 -16.896 1.00 88.19 231 THR A CA 1
ATOM 1881 C C . THR A 1 231 ? -12.929 5.653 -16.149 1.00 88.19 231 THR A C 1
ATOM 1883 O O . THR A 1 231 ? -12.188 5.281 -15.241 1.00 88.19 231 THR A O 1
ATOM 1886 N N . TYR A 1 232 ? -13.045 6.949 -16.453 1.00 83.56 232 TYR A N 1
ATOM 1887 C CA . TYR A 1 232 ? -12.383 7.997 -15.666 1.00 83.56 232 TYR A CA 1
ATOM 1888 C C . TYR A 1 232 ? -12.830 8.001 -14.190 1.00 83.56 232 TYR A C 1
ATOM 1890 O O . TYR A 1 232 ? -12.060 8.349 -13.298 1.00 83.56 232 TYR A O 1
ATOM 1898 N N . VAL A 1 233 ? -14.073 7.592 -13.911 1.00 81.12 233 VAL A N 1
ATOM 1899 C CA . VAL A 1 233 ? -14.579 7.471 -12.535 1.00 81.12 233 VAL A CA 1
ATOM 1900 C C . VAL A 1 233 ? -13.902 6.313 -11.807 1.00 81.12 233 VAL A C 1
ATOM 1902 O O . VAL A 1 233 ? -13.577 6.457 -10.631 1.00 81.12 233 VAL A O 1
ATOM 1905 N N . ASP A 1 234 ? -13.654 5.200 -12.495 1.00 81.44 234 ASP A N 1
ATOM 1906 C CA . ASP A 1 234 ? -12.919 4.064 -11.933 1.00 81.44 234 ASP A CA 1
ATOM 1907 C C . ASP A 1 234 ? -11.458 4.438 -11.680 1.00 81.44 234 ASP A C 1
ATOM 1909 O O . ASP A 1 234 ? -10.963 4.225 -10.577 1.00 81.44 234 ASP A O 1
ATOM 1913 N N . ALA A 1 235 ? -10.806 5.113 -12.634 1.00 81.69 235 ALA A N 1
ATOM 1914 C CA . ALA A 1 235 ? -9.457 5.652 -12.459 1.00 81.69 235 ALA A CA 1
ATOM 1915 C C . ALA A 1 235 ? -9.365 6.585 -11.240 1.00 81.69 235 ALA A C 1
ATOM 1917 O O . ALA A 1 235 ? -8.471 6.441 -10.410 1.00 81.69 235 ALA A O 1
ATOM 1918 N N . MET A 1 236 ? -10.333 7.492 -11.066 1.00 78.19 236 MET A N 1
ATOM 1919 C CA . MET A 1 236 ? -10.395 8.341 -9.874 1.00 78.19 236 MET A CA 1
ATOM 1920 C C . MET A 1 236 ? -10.581 7.549 -8.579 1.00 78.19 236 MET A C 1
ATOM 1922 O O . MET A 1 236 ? -10.133 8.017 -7.543 1.00 78.19 236 MET A O 1
ATOM 1926 N N . ARG A 1 237 ? -11.258 6.397 -8.590 1.00 77.50 237 ARG A N 1
ATOM 1927 C CA . ARG A 1 237 ? -11.401 5.555 -7.391 1.00 77.50 237 ARG A CA 1
ATOM 1928 C C . ARG A 1 237 ? -10.109 4.824 -7.061 1.00 77.50 237 ARG A C 1
ATOM 1930 O O . ARG A 1 237 ? -9.744 4.787 -5.899 1.00 77.50 237 ARG A O 1
ATOM 1937 N N . ILE A 1 238 ? -9.417 4.318 -8.078 1.00 75.44 238 ILE A N 1
ATOM 1938 C CA . ILE A 1 238 ? -8.132 3.624 -7.925 1.00 75.44 238 ILE A CA 1
ATOM 1939 C C . ILE A 1 238 ? -7.046 4.583 -7.412 1.00 75.44 238 ILE A C 1
ATOM 1941 O O . ILE A 1 238 ? -6.202 4.197 -6.615 1.00 75.44 238 ILE A O 1
ATOM 1945 N N . VAL A 1 239 ? -7.079 5.848 -7.848 1.00 70.12 239 VAL A N 1
ATOM 1946 C CA . VAL A 1 239 ? -6.082 6.870 -7.479 1.00 70.12 239 VAL A CA 1
ATOM 1947 C C . VAL A 1 239 ? -6.488 7.679 -6.235 1.00 70.12 239 VAL A C 1
ATOM 1949 O O . VAL A 1 239 ? -5.680 8.444 -5.715 1.00 70.12 239 VAL A O 1
ATOM 1952 N N . ARG A 1 240 ? -7.721 7.560 -5.719 1.00 64.19 240 ARG A N 1
ATOM 1953 C CA . ARG A 1 240 ? -8.130 8.282 -4.500 1.00 64.19 240 ARG A CA 1
ATOM 1954 C C . ARG A 1 240 ? -7.564 7.606 -3.255 1.00 64.19 240 ARG A C 1
ATOM 1956 O O . ARG A 1 240 ? -8.213 6.798 -2.606 1.00 64.19 240 ARG A O 1
ATOM 1963 N N . PHE A 1 241 ? -6.369 8.061 -2.905 1.00 51.38 241 PHE A N 1
ATOM 1964 C CA . PHE A 1 241 ? -5.688 7.847 -1.629 1.00 51.38 241 PHE A CA 1
ATOM 1965 C C . PHE A 1 241 ? -6.242 8.723 -0.486 1.00 51.38 241 PHE A C 1
ATOM 1967 O O . PHE A 1 241 ? -5.806 8.582 0.649 1.00 51.38 241 PHE A O 1
ATOM 1974 N N . ASP A 1 242 ? -7.204 9.614 -0.763 1.00 37.56 242 ASP A N 1
ATOM 1975 C CA . ASP A 1 242 ? -7.702 10.633 0.183 1.00 37.56 242 ASP A CA 1
ATOM 1976 C C . ASP A 1 242 ? -8.606 10.095 1.316 1.00 37.56 242 ASP A C 1
ATOM 1978 O O . ASP A 1 242 ? -8.956 10.848 2.226 1.00 37.56 242 ASP A O 1
ATOM 1982 N N . ASP A 1 243 ? -9.005 8.819 1.275 1.00 38.66 243 ASP A N 1
ATOM 1983 C CA . ASP A 1 243 ? -9.869 8.197 2.295 1.00 38.66 243 ASP A CA 1
ATOM 1984 C C . ASP A 1 243 ? -9.092 7.367 3.349 1.00 38.66 243 ASP A C 1
ATOM 1986 O O . ASP A 1 243 ? -9.719 6.790 4.247 1.00 38.66 243 ASP A O 1
ATOM 1990 N N . TYR A 1 244 ? -7.749 7.334 3.290 1.00 38.56 244 TYR A N 1
ATOM 1991 C CA . TYR A 1 244 ? -6.878 6.609 4.235 1.00 38.56 244 TYR A CA 1
ATOM 1992 C C . TYR A 1 244 ? -5.980 7.528 5.068 1.00 38.56 244 TYR A C 1
ATOM 1994 O O . TYR A 1 244 ? -5.402 8.496 4.537 1.00 38.56 244 TYR A O 1
#

Secondary structure (DSSP, 8-state):
--------B-TT--HHHHHHHHHH-HHHHHHHHHH-TTHHHHHHTSS--BHHHHHHHHHHHTS-GGGGGSSSPPPP--SS--TTTTT-HHHHHHHHHHHHHHHHHHHHHHHTT--GGG--GGG------S-HHHHHHHHHHTT-EEEEE---TTEEEEEE--SS--EEEEETTS-HHHHHHHHHHHHHHHHTT--EEEE-------S----B--HHHHHHHHHHHHTTSS-HHHHHHHH--TT-

Nearest PDB structures (foldseek):
  8g7m-assembly1_G  TM=1.670E-01  e=5.297E-01  Homo sapiens
  2axz-assembly1_A  TM=3.520E-01  e=6.944E+00  Enterococcus faecalis
  6x7v-assembly2_C  TM=2.486E-01  e=2.945E+00  Homo sapiens

Foldseek 3Di:
DDDPQDPDFDLLFDLVQLVVLCVLPVVLVVVLCVVPVCSVCCSVSVGGDGPVSLVVSCLSSVHPSCQRNDPYHDDDDQQEDDDPPSVFPVAVVVSVLQVLLQVVQVVLCVVVVDDLVVAQLLPQDFDPDLDLVVRLVSCVVSQEWEKAAAGDPFFQWWWDFDSHYIYTYGHQFDDSVSSSVSSVVRSVCNSVRHTYTHTDPDDDTHPGNDIDTGPSSVVSLVVCCVVVVDPPVVSCVSPPPVSD

Mean predicted aligned error: 8.51 Å